Protein AF-A0A6G1HU28-F1 (afdb_monomer_lite)

InterPro domains:
  IPR014816 tRNA (1-methyladenosine) methyltransferase catalytic subunit Gcd14 [PS51620] (1-324)
  IPR014816 tRNA (1-methyladenosine) methyltransferase catalytic subunit Gcd14 [PTHR12133] (4-321)
  IPR029063 S-adenosyl-L-methionine-dependent methyltransferase superfamily [G3DSA:3.40.50.150] (18-324)
  IPR029063 S-adenosyl-L-methionine-dependent methyltransferase superfamily [SSF53335] (4-319)

Organism: NCBI:txid703511

Foldseek 3Di:
DDFAAAQAWKWWAFPPDLDLQNIAIDGGQDCQDWDQDPQAIFHSVQRGRDDAQDWGAHPNRGITGIHRDDLQSLLVNPDFPFDDPHLLNLLVVLVVQVDDADAPPDPDAAAEEEEECCFQLSNVLNNLVSQLRNADDAQQDQDDDDDDDPVNPPDPDDPDDDPVSVVSVVSLVVRLLSGRYAYEYEDCDPVRLVNSLCSCCSRPNNSRNSRYDYHNHDLVCVQVPDGRDPDPDPDPDDRDPAQQARHQEYEADDPPVLVNQQVVLRRHDVVGYYHYDDPDPVVVVSNVCSCVVVVRPDDDPDDDDDDPDDPSDDRDRDDDDDDD

Radius of gyration: 22.53 Å; chains: 1; bounding box: 76×49×59 Å

Structure (mmCIF, N/CA/C/O backbone):
data_AF-A0A6G1HU28-F1
#
_entry.id   AF-A0A6G1HU28-F1
#
loop_
_atom_site.group_PDB
_atom_site.id
_atom_site.type_symbol
_atom_site.label_atom_id
_atom_site.label_alt_id
_atom_site.label_comp_id
_atom_site.label_asym_id
_atom_site.label_entity_id
_atom_site.label_seq_id
_atom_site.pdbx_PDB_ins_code
_atom_site.Cartn_x
_atom_site.Cartn_y
_atom_site.Cartn_z
_atom_site.occupancy
_atom_site.B_iso_or_equiv
_atom_site.auth_seq_id
_atom_site.auth_comp_id
_atom_site.auth_asym_id
_atom_site.auth_atom_id
_atom_site.pdbx_PDB_model_num
ATOM 1 N N . TYR A 1 1 ? 4.132 -17.316 -17.233 1.00 62.12 1 TYR A N 1
ATOM 2 C CA . TYR A 1 1 ? 4.441 -15.885 -17.414 1.00 62.12 1 TYR A CA 1
ATOM 3 C C . TYR A 1 1 ? 4.230 -15.515 -18.867 1.00 62.12 1 TYR A C 1
ATOM 5 O O . TYR A 1 1 ? 4.635 -16.284 -19.731 1.00 62.12 1 TYR A O 1
ATOM 13 N N . GLY A 1 2 ? 3.544 -14.402 -19.126 1.00 87.75 2 GLY A N 1
ATOM 14 C CA . GLY A 1 2 ? 3.356 -13.889 -20.484 1.00 87.75 2 GLY A CA 1
ATOM 15 C C . GLY A 1 2 ? 4.590 -13.141 -20.991 1.00 87.75 2 GLY A C 1
ATOM 16 O O . GLY A 1 2 ? 5.510 -12.857 -20.225 1.00 87.75 2 GLY A O 1
ATOM 17 N N . ARG A 1 3 ? 4.594 -12.813 -22.286 1.00 95.19 3 ARG A N 1
ATOM 18 C CA . ARG A 1 3 ? 5.528 -11.825 -22.845 1.00 95.19 3 ARG A CA 1
ATOM 19 C C . ARG A 1 3 ? 5.222 -10.444 -22.274 1.00 95.19 3 ARG A C 1
ATOM 21 O O . ARG A 1 3 ? 4.051 -10.129 -22.067 1.00 95.19 3 ARG A O 1
ATOM 28 N N . ILE A 1 4 ? 6.266 -9.649 -22.079 1.00 96.75 4 ILE A N 1
ATOM 29 C CA . ILE A 1 4 ? 6.200 -8.245 -21.680 1.00 96.75 4 ILE A CA 1
ATOM 30 C C . ILE A 1 4 ? 5.546 -7.443 -22.802 1.00 96.75 4 ILE A C 1
ATOM 32 O O . ILE A 1 4 ? 5.858 -7.631 -23.980 1.00 96.75 4 ILE A O 1
ATOM 36 N N . ARG A 1 5 ? 4.626 -6.557 -22.436 1.00 96.06 5 ARG A N 1
ATOM 37 C CA . ARG A 1 5 ? 3.817 -5.761 -23.359 1.00 96.06 5 ARG A CA 1
ATOM 38 C C . ARG A 1 5 ? 4.017 -4.276 -23.105 1.00 96.06 5 ARG A C 1
ATOM 40 O O . ARG A 1 5 ? 4.468 -3.848 -22.044 1.00 96.06 5 ARG A O 1
ATOM 47 N N . GLU A 1 6 ? 3.614 -3.481 -24.083 1.00 96.06 6 GLU A N 1
ATOM 48 C CA . GLU A 1 6 ? 3.462 -2.042 -23.903 1.00 96.06 6 GLU A CA 1
ATOM 49 C C . GLU A 1 6 ? 2.521 -1.732 -22.726 1.00 96.06 6 GLU A C 1
ATOM 51 O O . GLU A 1 6 ? 1.512 -2.412 -22.520 1.00 96.06 6 GLU A O 1
ATOM 56 N N . GLY A 1 7 ? 2.885 -0.742 -21.914 1.00 93.88 7 GLY A N 1
ATOM 57 C CA . GLY A 1 7 ? 2.220 -0.381 -20.664 1.00 93.88 7 GLY A CA 1
ATOM 58 C C . GLY A 1 7 ? 2.669 -1.172 -19.430 1.00 93.88 7 GLY A C 1
ATOM 59 O O . GLY A 1 7 ? 2.345 -0.760 -18.317 1.00 93.88 7 GLY A O 1
ATOM 60 N N . ASP A 1 8 ? 3.426 -2.268 -19.579 1.00 95.75 8 ASP A N 1
ATOM 61 C CA . ASP A 1 8 ? 3.977 -2.980 -18.419 1.00 95.75 8 ASP A CA 1
ATOM 62 C C . ASP A 1 8 ? 5.086 -2.160 -17.745 1.00 95.75 8 ASP A C 1
ATOM 64 O O . ASP A 1 8 ? 5.786 -1.374 -18.383 1.00 95.75 8 ASP A O 1
ATOM 68 N N . ILE A 1 9 ? 5.263 -2.368 -16.442 1.00 97.12 9 ILE A N 1
ATOM 69 C CA . ILE A 1 9 ? 6.406 -1.872 -15.674 1.00 97.12 9 ILE A CA 1
ATOM 70 C C . ILE A 1 9 ? 7.284 -3.074 -15.347 1.00 97.12 9 ILE A C 1
ATOM 72 O O . ILE A 1 9 ? 6.782 -4.087 -14.860 1.00 97.12 9 ILE A O 1
ATOM 76 N N . VAL A 1 10 ? 8.588 -2.962 -15.594 1.00 97.19 10 VAL A N 1
ATOM 77 C CA . VAL A 1 10 ? 9.564 -4.022 -15.317 1.00 97.19 10 VAL A CA 1
ATOM 78 C C . VAL A 1 10 ? 10.669 -3.520 -14.393 1.00 97.19 10 VAL A C 1
ATOM 80 O O . VAL A 1 10 ? 10.860 -2.317 -14.218 1.00 97.19 10 VAL A O 1
ATOM 83 N N . VAL A 1 11 ? 11.414 -4.452 -13.805 1.00 97.38 11 VAL A N 1
ATOM 84 C CA . VAL A 1 11 ? 12.658 -4.160 -13.087 1.00 97.38 11 VAL A CA 1
ATOM 85 C C . VAL A 1 11 ? 13.820 -4.709 -13.893 1.00 97.38 11 VAL A C 1
ATOM 87 O O . VAL A 1 11 ? 13.848 -5.889 -14.238 1.00 97.38 11 VAL A O 1
ATOM 90 N N . LEU A 1 12 ? 14.795 -3.857 -14.179 1.00 96.75 12 LEU A N 1
ATOM 91 C CA . LEU A 1 12 ? 16.046 -4.240 -14.817 1.00 96.75 12 LEU A CA 1
ATOM 92 C C . LEU A 1 12 ? 17.111 -4.385 -13.736 1.00 96.75 12 LEU A C 1
ATOM 94 O O . LEU A 1 12 ? 17.445 -3.403 -13.077 1.00 96.75 12 LEU A O 1
ATOM 98 N N . ARG A 1 13 ? 17.655 -5.589 -13.545 1.00 94.94 13 ARG A N 1
ATOM 99 C CA . ARG A 1 13 ? 18.762 -5.806 -12.600 1.00 94.94 13 ARG A CA 1
ATOM 100 C C . ARG A 1 13 ? 20.051 -6.124 -13.347 1.00 94.94 13 ARG A C 1
ATOM 102 O O . ARG A 1 13 ? 20.030 -7.022 -14.196 1.00 94.94 13 ARG A O 1
ATOM 109 N N . PRO A 1 14 ? 21.166 -5.437 -13.057 1.00 91.75 14 PRO A N 1
ATOM 110 C CA . PRO A 1 14 ? 22.456 -5.839 -13.594 1.00 91.75 14 PRO A CA 1
ATOM 111 C C . PRO A 1 14 ? 22.863 -7.204 -13.016 1.00 91.75 14 PRO A C 1
ATOM 113 O O . PRO A 1 14 ? 22.394 -7.615 -11.955 1.00 91.75 14 PRO A O 1
ATOM 116 N N . TYR A 1 15 ? 23.730 -7.936 -13.716 1.00 83.00 15 TYR A N 1
ATOM 117 C CA . TYR A 1 15 ? 24.117 -9.294 -13.302 1.00 83.00 15 TYR A CA 1
ATOM 118 C C . TYR A 1 15 ? 24.833 -9.336 -11.942 1.00 83.00 15 TYR A C 1
ATOM 120 O O . TYR A 1 15 ? 24.745 -10.324 -11.222 1.00 83.00 15 TYR A O 1
ATOM 128 N N . ASN A 1 16 ? 25.530 -8.258 -11.594 1.00 81.50 16 ASN A N 1
ATOM 129 C CA . ASN A 1 16 ? 26.242 -8.078 -10.333 1.00 81.50 16 ASN A CA 1
ATOM 130 C C . ASN A 1 16 ? 25.397 -7.378 -9.254 1.00 81.50 16 ASN A C 1
ATOM 132 O O . ASN A 1 16 ? 25.971 -6.884 -8.288 1.00 81.50 16 ASN A O 1
ATOM 136 N N . ALA A 1 17 ? 24.073 -7.289 -9.425 1.00 81.69 17 ALA A N 1
ATOM 137 C CA . ALA A 1 17 ? 23.191 -6.744 -8.400 1.00 81.69 17 ALA A CA 1
ATOM 138 C C . ALA A 1 17 ? 23.287 -7.583 -7.119 1.00 81.69 17 ALA A C 1
ATOM 140 O O . ALA A 1 17 ? 23.093 -8.799 -7.149 1.00 81.69 17 ALA A O 1
ATOM 141 N N . THR A 1 18 ? 23.562 -6.913 -6.006 1.00 78.50 18 THR A N 1
ATOM 142 C CA . THR A 1 18 ? 23.660 -7.516 -4.665 1.00 78.50 18 THR A CA 1
ATOM 143 C C . THR A 1 18 ? 22.512 -7.084 -3.760 1.00 78.50 18 THR A C 1
ATOM 145 O O . THR A 1 18 ? 22.233 -7.744 -2.765 1.00 78.50 18 THR A O 1
ATOM 148 N N . SER A 1 19 ? 21.806 -6.011 -4.126 1.00 80.56 19 SER A N 1
ATOM 149 C CA . SER A 1 19 ? 20.647 -5.486 -3.409 1.00 80.56 19 SER A CA 1
ATOM 150 C C . SER A 1 19 ? 19.481 -5.215 -4.359 1.00 80.56 19 SER A C 1
ATOM 152 O O . SER A 1 19 ? 19.667 -4.959 -5.551 1.00 80.56 19 SER A O 1
ATOM 154 N N . ILE A 1 20 ? 18.258 -5.196 -3.817 1.00 78.75 20 ILE A N 1
ATOM 155 C CA . ILE A 1 20 ? 17.072 -4.691 -4.524 1.00 78.75 20 ILE A CA 1
ATOM 156 C C . ILE A 1 20 ? 17.326 -3.279 -5.064 1.00 78.75 20 ILE A C 1
ATOM 158 O O . ILE A 1 20 ? 16.908 -2.991 -6.183 1.00 78.75 20 ILE A O 1
ATOM 162 N N . GLN A 1 21 ? 18.055 -2.437 -4.319 1.00 84.31 21 GLN A N 1
ATOM 163 C CA . GLN A 1 21 ? 18.336 -1.040 -4.678 1.00 84.31 21 GLN A CA 1
ATOM 164 C C . GLN A 1 21 ? 19.182 -0.878 -5.950 1.00 84.31 21 GLN A C 1
ATOM 166 O O . GLN A 1 21 ? 19.160 0.188 -6.559 1.00 84.31 21 GLN A O 1
ATOM 171 N N . ASP A 1 22 ? 19.875 -1.933 -6.387 1.00 87.06 22 ASP A N 1
ATOM 172 C CA . ASP A 1 22 ? 20.648 -1.932 -7.635 1.00 87.06 22 ASP A CA 1
ATOM 173 C C . ASP A 1 22 ? 19.746 -2.060 -8.881 1.00 87.06 22 ASP A C 1
ATOM 175 O O . ASP A 1 22 ? 20.208 -1.942 -10.020 1.00 87.06 22 ASP A O 1
ATOM 179 N N . GLY A 1 23 ? 18.457 -2.357 -8.684 1.00 92.56 23 GLY A N 1
ATOM 180 C CA . GLY A 1 23 ? 17.470 -2.494 -9.746 1.00 92.56 23 GLY A CA 1
ATOM 181 C C . GLY A 1 23 ? 16.972 -1.152 -10.283 1.00 92.56 23 GLY A C 1
ATOM 182 O O . GLY A 1 23 ? 16.804 -0.180 -9.555 1.00 92.56 23 GLY A O 1
ATOM 183 N N . ILE A 1 24 ? 16.656 -1.118 -11.576 1.00 95.50 24 ILE A N 1
ATOM 184 C CA . ILE A 1 24 ? 16.018 0.026 -12.231 1.00 95.50 24 ILE A CA 1
ATOM 185 C C . ILE A 1 24 ? 14.556 -0.329 -12.477 1.00 95.50 24 ILE A C 1
ATOM 187 O O . ILE A 1 24 ? 14.258 -1.185 -13.312 1.00 95.50 24 ILE A O 1
ATOM 191 N N . LEU A 1 25 ? 13.645 0.335 -11.768 1.00 96.75 25 LEU A N 1
ATOM 192 C CA . LEU A 1 25 ? 12.217 0.258 -12.059 1.00 96.75 25 LEU A CA 1
ATOM 193 C C . LEU A 1 25 ? 11.895 1.154 -13.257 1.00 96.75 25 LEU A C 1
ATOM 195 O O . LEU A 1 25 ? 12.214 2.345 -13.261 1.00 96.75 25 LEU A O 1
ATOM 199 N N . THR A 1 26 ? 11.275 0.591 -14.288 1.00 96.88 26 THR A N 1
ATOM 200 C CA . THR A 1 26 ? 10.924 1.362 -15.482 1.00 96.88 26 THR A CA 1
ATOM 201 C C . THR A 1 26 ? 9.682 2.218 -15.243 1.00 96.88 26 THR A C 1
ATOM 203 O O . THR A 1 26 ? 8.862 1.963 -14.362 1.00 96.88 26 THR A O 1
ATOM 206 N N . LYS A 1 27 ? 9.492 3.234 -16.086 1.00 95.12 27 LYS A N 1
ATOM 207 C CA . LYS A 1 27 ? 8.144 3.767 -16.335 1.00 95.12 27 LYS A CA 1
ATOM 208 C C . LYS A 1 27 ? 7.336 2.730 -17.142 1.00 95.12 27 LYS A C 1
ATOM 210 O O . LYS A 1 27 ? 7.942 1.768 -17.627 1.00 95.12 27 LYS A O 1
ATOM 215 N N . PRO A 1 28 ? 6.009 2.902 -17.309 1.00 95.81 28 PRO A N 1
ATOM 216 C CA . PRO A 1 28 ? 5.255 2.089 -18.257 1.00 95.81 28 PRO A CA 1
ATOM 217 C C . PRO A 1 28 ? 5.961 2.060 -19.615 1.00 95.81 28 PRO A C 1
ATOM 219 O O . PRO A 1 28 ? 6.364 3.108 -20.132 1.00 95.81 28 PRO A O 1
ATOM 222 N N . LEU A 1 29 ? 6.177 0.858 -20.143 1.00 97.12 29 LEU A N 1
ATOM 223 C CA . LEU A 1 29 ? 6.842 0.674 -21.426 1.00 97.12 29 LEU A CA 1
ATOM 224 C C . LEU A 1 29 ? 5.987 1.288 -22.543 1.00 97.12 29 LEU A C 1
ATOM 226 O O . LEU A 1 29 ? 4.764 1.245 -22.484 1.00 97.12 29 LEU A O 1
ATOM 230 N N . ALA A 1 30 ? 6.644 1.849 -23.549 1.00 97.00 30 ALA A N 1
ATOM 231 C CA . ALA A 1 30 ? 6.046 2.562 -24.678 1.00 97.00 30 ALA A CA 1
ATOM 232 C C . ALA A 1 30 ? 6.926 2.293 -25.897 1.00 97.00 30 ALA A C 1
ATOM 234 O O . ALA A 1 30 ? 8.143 2.216 -25.717 1.00 97.00 30 ALA A O 1
ATOM 235 N N . ALA A 1 31 ? 6.362 2.122 -27.091 1.00 94.06 31 ALA A N 1
ATOM 236 C CA . ALA A 1 31 ? 7.125 1.686 -28.268 1.00 94.06 31 ALA A CA 1
ATOM 237 C C . ALA A 1 31 ? 8.374 2.549 -28.566 1.00 94.06 31 ALA A C 1
ATOM 239 O O . ALA A 1 31 ? 9.439 2.019 -28.889 1.00 94.06 31 ALA A O 1
ATOM 240 N N . ASP A 1 32 ? 8.267 3.865 -28.390 1.00 94.12 32 ASP A N 1
ATOM 241 C CA . ASP A 1 32 ? 9.314 4.872 -28.605 1.00 94.12 32 ASP A CA 1
ATOM 242 C C . ASP A 1 32 ? 10.069 5.270 -27.321 1.00 94.12 32 ASP A C 1
ATOM 244 O O . ASP A 1 32 ? 10.989 6.093 -27.343 1.00 94.12 32 ASP A O 1
ATOM 248 N N . GLY A 1 33 ? 9.704 4.678 -26.184 1.00 96.31 33 GLY A N 1
ATOM 249 C CA . GLY A 1 33 ? 10.264 5.032 -24.891 1.00 96.31 33 GLY A CA 1
ATOM 250 C C . GLY A 1 33 ? 11.704 4.553 -24.690 1.00 96.31 33 GLY A C 1
ATOM 251 O O . GLY A 1 33 ? 12.210 3.628 -25.338 1.00 96.31 33 GLY A O 1
ATOM 252 N N . LYS A 1 34 ? 12.383 5.185 -23.731 1.00 96.75 34 LYS A N 1
ATOM 253 C CA . LYS A 1 34 ? 13.762 4.867 -23.357 1.00 96.75 34 LYS A CA 1
ATOM 254 C C . LYS A 1 34 ? 14.015 5.067 -21.868 1.00 96.75 34 LYS A C 1
ATOM 256 O O . LYS A 1 34 ? 13.370 5.885 -21.211 1.00 96.75 34 LYS A O 1
ATOM 261 N N . ILE A 1 35 ? 15.013 4.349 -21.372 1.00 96.38 35 ILE A N 1
ATOM 262 C CA . ILE A 1 35 ? 15.510 4.426 -20.000 1.00 96.38 35 ILE A CA 1
ATOM 263 C C . ILE A 1 35 ? 16.942 4.941 -20.065 1.00 96.38 35 ILE A C 1
ATOM 265 O O . ILE A 1 35 ? 17.834 4.240 -20.545 1.00 96.38 35 ILE A O 1
ATOM 269 N N . ASP A 1 36 ? 17.153 6.160 -19.580 1.00 94.19 36 ASP A N 1
ATOM 270 C CA . ASP A 1 36 ? 18.473 6.775 -19.473 1.00 94.19 36 ASP A CA 1
ATOM 271 C C . ASP A 1 36 ? 19.004 6.589 -18.044 1.00 94.19 36 ASP A C 1
ATOM 273 O O . ASP A 1 36 ? 18.344 6.955 -17.071 1.00 94.19 36 ASP A O 1
ATOM 277 N N . HIS A 1 37 ? 20.192 5.997 -17.909 1.00 89.75 37 HIS A N 1
ATOM 278 C CA . HIS A 1 37 ? 20.863 5.817 -16.621 1.00 89.75 37 HIS A CA 1
ATOM 279 C C . HIS A 1 37 ? 22.394 5.832 -16.789 1.00 89.75 37 HIS A C 1
ATOM 281 O O . HIS A 1 37 ? 22.923 5.923 -17.899 1.00 89.75 37 HIS A O 1
ATOM 287 N N . HIS A 1 38 ? 23.143 5.738 -15.686 1.00 86.88 38 HIS A N 1
ATOM 288 C CA . HIS A 1 38 ? 24.609 5.854 -15.709 1.00 86.88 38 HIS A CA 1
ATOM 289 C C . HIS A 1 38 ? 25.299 4.827 -16.638 1.00 86.88 38 HIS A C 1
ATOM 291 O O . HIS A 1 38 ? 26.243 5.162 -17.367 1.00 86.88 38 HIS A O 1
ATOM 297 N N . GLY A 1 39 ? 24.778 3.598 -16.675 1.00 84.31 39 GLY A N 1
ATOM 298 C CA . GLY A 1 39 ? 25.234 2.493 -17.522 1.00 84.31 39 GLY A CA 1
ATOM 299 C C . GLY A 1 39 ? 24.766 2.560 -18.981 1.00 84.31 39 GLY A C 1
ATOM 300 O O . GLY A 1 39 ? 24.947 1.591 -19.713 1.00 84.31 39 GLY A O 1
ATOM 301 N N . GLY A 1 40 ? 24.202 3.683 -19.437 1.00 93.31 40 GLY A N 1
ATOM 302 C CA . GLY A 1 40 ? 23.799 3.920 -20.826 1.00 93.31 40 GLY A CA 1
ATOM 303 C C . GLY A 1 40 ? 22.286 4.018 -21.012 1.00 93.31 40 GLY A C 1
ATOM 304 O O . GLY A 1 40 ? 21.528 4.157 -20.056 1.00 93.31 40 GLY A O 1
ATOM 305 N N . THR A 1 41 ? 21.844 3.938 -22.261 1.00 97.12 41 THR A N 1
ATOM 306 C CA . THR A 1 41 ? 20.422 4.005 -22.623 1.00 97.12 41 THR A CA 1
ATOM 307 C C . THR A 1 41 ? 19.917 2.613 -22.988 1.00 97.12 41 THR A C 1
ATOM 309 O O . THR A 1 41 ? 20.641 1.843 -23.622 1.00 97.12 41 THR A O 1
ATOM 312 N N . ILE A 1 42 ? 18.686 2.287 -22.595 1.00 97.44 42 ILE A N 1
ATOM 313 C CA . ILE A 1 42 ? 17.980 1.056 -22.980 1.00 97.44 42 ILE A CA 1
ATOM 314 C C . ILE A 1 42 ? 16.658 1.457 -23.641 1.00 97.44 42 ILE A C 1
ATOM 316 O O . ILE A 1 42 ? 15.896 2.234 -23.065 1.00 97.44 42 ILE A O 1
ATOM 320 N N . SER A 1 43 ? 16.380 0.956 -24.848 1.00 97.56 43 SER A N 1
ATOM 321 C CA . SER A 1 43 ? 15.106 1.224 -25.531 1.00 97.56 43 SER A CA 1
ATOM 322 C C . SER A 1 43 ? 13.998 0.331 -24.980 1.00 97.56 43 SER A C 1
ATOM 324 O O . SER A 1 43 ? 14.199 -0.867 -24.791 1.00 97.56 43 SER A O 1
ATOM 326 N N . HIS A 1 44 ? 12.800 0.876 -24.788 1.00 98.00 44 HIS A N 1
ATOM 327 C CA . HIS A 1 44 ? 11.627 0.087 -24.411 1.00 98.00 44 HIS A CA 1
ATOM 328 C C . HIS A 1 44 ? 11.284 -0.969 -25.472 1.00 98.00 44 HIS A C 1
ATOM 330 O O . HIS A 1 44 ? 10.921 -2.087 -25.116 1.00 98.00 44 HIS A O 1
ATOM 336 N N . SER A 1 45 ? 11.481 -0.662 -26.759 1.00 97.50 45 SER A N 1
ATOM 337 C CA . SER A 1 45 ? 11.263 -1.611 -27.862 1.00 97.50 45 SER A CA 1
ATOM 338 C C . SER A 1 45 ? 12.110 -2.886 -27.741 1.00 97.50 45 SER A C 1
ATOM 340 O O . SER A 1 45 ? 11.646 -3.960 -28.101 1.00 97.50 45 SER A O 1
ATOM 342 N N . SER A 1 46 ? 13.315 -2.795 -27.161 1.00 96.94 46 SER A N 1
ATOM 343 C CA . SER A 1 46 ? 14.167 -3.966 -26.891 1.00 96.94 46 SER A CA 1
ATOM 344 C C . SER A 1 46 ? 13.732 -4.803 -25.682 1.00 96.94 46 SER A C 1
ATOM 346 O O . SER A 1 46 ? 14.298 -5.865 -25.445 1.00 96.94 46 SER A O 1
ATOM 348 N N . ILE A 1 47 ? 12.758 -4.323 -24.906 1.00 97.88 47 ILE A N 1
ATOM 349 C CA . ILE A 1 47 ? 12.202 -5.003 -23.729 1.00 97.88 47 ILE A CA 1
ATOM 350 C C . ILE A 1 47 ? 10.836 -5.614 -24.068 1.00 97.88 47 ILE A C 1
ATOM 352 O O . ILE A 1 47 ? 10.518 -6.722 -23.635 1.00 97.88 47 ILE A O 1
ATOM 356 N N . ILE A 1 48 ? 10.014 -4.893 -24.832 1.00 98.00 48 ILE A N 1
ATOM 357 C CA . ILE A 1 48 ? 8.694 -5.358 -25.262 1.00 98.00 48 ILE A CA 1
ATOM 358 C C . ILE A 1 48 ? 8.850 -6.638 -26.097 1.00 98.00 48 ILE A C 1
ATOM 360 O O . ILE A 1 48 ? 9.695 -6.735 -26.980 1.00 98.00 48 ILE A O 1
ATOM 364 N N . GLY A 1 49 ? 8.027 -7.643 -25.803 1.00 97.00 49 GLY A N 1
ATOM 365 C CA . GLY A 1 49 ? 8.069 -8.956 -26.445 1.00 97.00 49 GLY A CA 1
ATOM 366 C C . GLY A 1 49 ? 8.989 -9.968 -25.758 1.00 97.00 49 GLY A C 1
ATOM 367 O O . GLY A 1 49 ? 8.791 -11.171 -25.967 1.00 97.00 49 GLY A O 1
ATOM 368 N N . LEU A 1 50 ? 9.916 -9.525 -24.900 1.00 97.38 50 LEU A N 1
ATOM 369 C CA . LEU A 1 50 ? 10.724 -10.424 -24.077 1.00 97.38 50 LEU A CA 1
ATOM 370 C C . LEU A 1 50 ? 9.860 -11.168 -23.052 1.00 97.38 50 LEU A C 1
ATOM 372 O O . LEU A 1 50 ? 8.773 -10.740 -22.661 1.00 97.38 50 LEU A O 1
ATOM 376 N N . THR A 1 51 ? 10.362 -12.300 -22.590 1.00 96.69 51 THR A N 1
ATOM 377 C CA . THR A 1 51 ? 9.852 -13.038 -21.439 1.00 96.69 51 THR A CA 1
ATOM 378 C C . THR A 1 51 ? 10.635 -12.656 -20.179 1.00 96.69 51 THR A C 1
ATOM 380 O O . THR A 1 51 ? 11.823 -12.325 -20.256 1.00 96.69 51 THR A O 1
ATOM 383 N N . PRO A 1 52 ? 10.009 -12.680 -18.986 1.00 94.38 52 PRO A N 1
ATOM 384 C CA . PRO A 1 52 ? 10.730 -12.415 -17.749 1.00 94.38 52 PRO A CA 1
ATOM 385 C C . PRO A 1 52 ? 11.963 -13.316 -17.603 1.00 94.38 52 PRO A C 1
ATOM 387 O O . PRO A 1 52 ? 11.895 -14.520 -17.843 1.00 94.38 52 PRO A O 1
ATOM 390 N N . ARG A 1 53 ? 13.057 -12.726 -17.119 1.00 94.38 53 ARG A N 1
ATOM 391 C CA . ARG A 1 53 ? 14.419 -13.268 -16.945 1.00 94.38 53 ARG A CA 1
ATOM 392 C C . ARG A 1 53 ? 15.298 -13.294 -18.194 1.00 94.38 53 ARG A C 1
ATOM 394 O O . ARG A 1 53 ? 16.488 -13.597 -18.056 1.00 94.38 53 ARG A O 1
ATOM 401 N N . GLU A 1 54 ? 14.776 -12.925 -19.360 1.00 96.62 54 GLU A N 1
ATOM 402 C CA . GLU A 1 54 ? 15.626 -12.602 -20.506 1.00 96.62 54 GLU A CA 1
ATOM 403 C C . GLU A 1 54 ? 16.447 -11.337 -20.242 1.00 96.62 54 GLU A C 1
ATOM 405 O O . GLU A 1 54 ? 16.218 -10.590 -19.281 1.00 96.62 54 GLU A O 1
ATOM 410 N N . THR A 1 55 ? 17.466 -11.135 -21.071 1.00 96.75 55 THR A N 1
ATOM 411 C CA . THR A 1 55 ? 18.418 -10.043 -20.912 1.00 96.75 55 THR A CA 1
ATOM 412 C C . THR A 1 55 ? 18.244 -8.979 -21.977 1.00 96.75 55 THR A C 1
ATOM 414 O O . THR A 1 55 ? 18.005 -9.293 -23.138 1.00 96.75 55 THR A O 1
ATOM 417 N N . VAL A 1 56 ? 18.471 -7.732 -21.587 1.00 96.44 56 VAL A N 1
A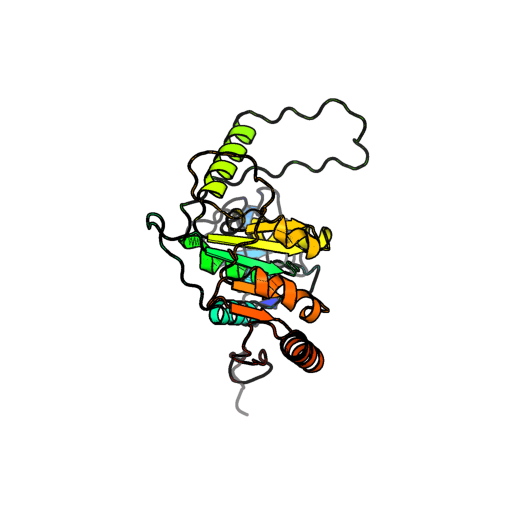TOM 418 C CA . VAL A 1 56 ? 18.560 -6.576 -22.476 1.00 96.44 56 VAL A CA 1
ATOM 419 C C . VAL A 1 56 ? 19.916 -5.900 -22.281 1.00 96.44 56 VAL A C 1
ATOM 421 O O . VAL A 1 56 ? 20.473 -5.905 -21.180 1.00 96.44 56 VAL A O 1
ATOM 424 N N . GLN A 1 57 ? 20.472 -5.340 -23.351 1.00 96.12 57 GLN A N 1
ATOM 425 C CA . GLN A 1 57 ? 21.775 -4.683 -23.330 1.00 96.12 57 GLN A CA 1
ATOM 426 C C . GLN A 1 57 ? 21.621 -3.171 -23.517 1.00 96.12 57 GLN A C 1
ATOM 428 O O . GLN A 1 57 ? 20.838 -2.717 -24.349 1.00 96.12 57 GLN A O 1
ATOM 433 N N . SER A 1 58 ? 22.374 -2.384 -22.747 1.00 96.12 58 SER A N 1
ATOM 434 C CA . SER A 1 58 ? 22.426 -0.928 -22.900 1.00 96.12 58 SER A CA 1
ATOM 435 C C . SER A 1 58 ? 23.378 -0.494 -24.019 1.00 96.12 58 SER A C 1
ATOM 437 O O . SER A 1 58 ? 24.245 -1.251 -24.462 1.00 96.12 58 SER A O 1
ATOM 439 N N . THR A 1 59 ? 23.304 0.779 -24.417 1.00 96.25 59 THR A N 1
ATOM 440 C CA . THR A 1 59 ? 24.244 1.383 -25.383 1.00 96.25 59 THR A CA 1
ATOM 441 C C . THR A 1 59 ? 25.714 1.329 -24.946 1.00 96.25 59 THR A C 1
ATOM 443 O O . THR A 1 59 ? 26.598 1.310 -25.799 1.00 96.25 59 THR A O 1
ATOM 446 N N . LYS A 1 60 ? 26.005 1.245 -23.637 1.00 94.19 60 LYS A N 1
ATOM 447 C CA . LYS A 1 60 ? 27.371 1.046 -23.105 1.00 94.19 60 LYS A CA 1
ATOM 448 C C . LYS A 1 60 ? 27.715 -0.429 -22.867 1.00 94.19 60 LYS A C 1
ATOM 450 O O . LYS A 1 60 ? 28.639 -0.734 -22.120 1.00 94.19 60 LYS A O 1
ATOM 455 N N . ARG A 1 61 ? 26.979 -1.348 -23.498 1.00 92.75 61 ARG A N 1
ATOM 456 C CA . ARG A 1 61 ? 27.160 -2.805 -23.434 1.00 92.75 61 ARG A CA 1
ATOM 457 C C . ARG A 1 61 ? 26.906 -3.453 -22.068 1.00 92.75 61 ARG A C 1
ATOM 459 O O . ARG A 1 61 ? 27.147 -4.653 -21.946 1.00 92.75 61 ARG A O 1
ATOM 466 N N . ALA A 1 62 ? 26.382 -2.724 -21.080 1.00 91.94 62 ALA A N 1
ATOM 467 C CA . ALA A 1 62 ? 25.978 -3.308 -19.803 1.00 91.94 62 ALA A CA 1
ATOM 468 C C . ALA A 1 62 ? 24.735 -4.194 -19.994 1.00 91.94 62 ALA A C 1
ATOM 470 O O . ALA A 1 62 ? 23.813 -3.826 -20.724 1.00 91.94 62 ALA A O 1
ATOM 471 N N . VAL A 1 63 ? 24.728 -5.370 -19.364 1.00 94.44 63 VAL A N 1
ATOM 472 C CA . VAL A 1 63 ? 23.672 -6.380 -19.523 1.00 94.44 63 VAL A CA 1
ATOM 473 C C . VAL A 1 63 ? 22.782 -6.397 -18.287 1.00 94.44 63 VAL A C 1
ATOM 475 O O . VAL A 1 63 ? 23.265 -6.527 -17.161 1.00 94.44 63 VAL A O 1
ATOM 478 N N . TYR A 1 64 ? 21.477 -6.315 -18.519 1.00 96.19 64 TYR A N 1
ATOM 479 C CA . TYR A 1 64 ? 20.448 -6.329 -17.489 1.00 96.19 64 TYR A CA 1
ATOM 480 C C . TYR A 1 64 ? 19.533 -7.517 -17.699 1.00 96.19 64 TYR A C 1
ATOM 482 O O . TYR A 1 64 ? 19.175 -7.835 -18.829 1.00 96.19 64 TYR A O 1
ATOM 490 N N . ARG A 1 65 ? 19.111 -8.146 -16.609 1.00 96.50 65 ARG A N 1
ATOM 491 C CA . ARG A 1 65 ? 18.040 -9.135 -16.618 1.00 96.50 65 ARG A CA 1
ATOM 492 C C . ARG A 1 65 ? 16.715 -8.453 -16.307 1.00 96.50 65 ARG A C 1
ATOM 494 O O . ARG A 1 65 ? 16.629 -7.676 -15.356 1.00 96.50 65 ARG A O 1
ATOM 501 N N . VAL A 1 66 ? 15.699 -8.757 -17.107 1.00 96.69 66 VAL A N 1
ATOM 502 C CA . VAL A 1 66 ? 14.362 -8.177 -16.982 1.00 96.69 66 VAL A CA 1
ATOM 503 C C . VAL A 1 66 ? 13.525 -9.010 -16.017 1.00 96.69 66 VAL A C 1
ATOM 505 O O . VAL A 1 66 ? 13.456 -10.228 -16.146 1.00 96.69 66 VAL A O 1
ATOM 508 N N . PHE A 1 67 ? 12.863 -8.378 -15.058 1.00 95.69 67 PHE A N 1
ATOM 509 C CA . PHE A 1 67 ? 11.961 -9.026 -14.110 1.00 95.69 67 PHE A CA 1
ATOM 510 C C . PHE A 1 67 ? 10.603 -8.338 -14.113 1.00 95.69 67 PHE A C 1
ATOM 512 O O . PHE A 1 67 ? 10.507 -7.122 -14.267 1.00 95.69 67 PHE A O 1
ATOM 519 N N . GLU A 1 68 ? 9.553 -9.115 -13.870 1.00 94.75 68 GLU A N 1
ATOM 520 C CA . GLU A 1 68 ? 8.305 -8.536 -13.387 1.00 94.75 68 GLU A CA 1
ATOM 521 C C . GLU A 1 68 ? 8.535 -8.045 -11.944 1.00 94.75 68 GLU A C 1
ATOM 523 O O . GLU A 1 68 ? 9.078 -8.812 -11.139 1.00 94.75 68 GLU A O 1
ATOM 528 N N . PRO A 1 69 ? 8.178 -6.795 -11.599 1.00 95.62 69 PRO A N 1
ATOM 529 C CA . PRO A 1 69 ? 8.366 -6.281 -10.252 1.00 95.62 69 PRO A CA 1
ATOM 530 C C . PRO A 1 69 ? 7.547 -7.102 -9.260 1.00 95.62 69 PRO A C 1
ATOM 532 O O . PRO A 1 69 ? 6.331 -7.258 -9.408 1.00 95.62 69 PRO A O 1
ATOM 535 N N . THR A 1 70 ? 8.195 -7.569 -8.195 1.00 95.06 70 THR A N 1
ATOM 536 C CA . THR A 1 70 ? 7.448 -7.935 -6.991 1.00 95.06 70 THR A CA 1
ATOM 537 C C . THR A 1 70 ? 6.839 -6.676 -6.365 1.00 95.06 70 THR A C 1
ATOM 539 O O . THR A 1 70 ? 7.254 -5.554 -6.666 1.00 95.06 70 THR A O 1
ATOM 542 N N . LEU A 1 71 ? 5.866 -6.836 -5.463 1.00 96.19 71 LEU A N 1
ATOM 543 C CA . LEU A 1 71 ? 5.307 -5.688 -4.743 1.00 96.19 71 LEU A CA 1
ATOM 544 C C . LEU A 1 71 ? 6.391 -4.944 -3.943 1.00 96.19 71 LEU A C 1
ATOM 546 O O . LEU A 1 71 ? 6.417 -3.716 -3.924 1.00 96.19 71 LEU A O 1
ATOM 550 N N . ALA A 1 72 ? 7.322 -5.696 -3.345 1.00 93.75 72 ALA A N 1
ATOM 551 C CA . ALA A 1 72 ? 8.439 -5.136 -2.599 1.00 93.75 72 ALA A CA 1
ATOM 552 C C . ALA A 1 72 ? 9.404 -4.351 -3.500 1.00 93.75 72 ALA A C 1
ATOM 554 O O . ALA A 1 72 ? 9.806 -3.249 -3.131 1.00 93.75 72 ALA A O 1
ATOM 555 N N . ASP A 1 73 ? 9.715 -4.872 -4.693 1.00 95.00 73 ASP A N 1
ATOM 556 C CA . ASP A 1 73 ? 10.527 -4.155 -5.683 1.00 95.00 73 ASP A CA 1
ATOM 557 C C . ASP A 1 73 ? 9.856 -2.855 -6.110 1.00 95.00 73 ASP A C 1
ATOM 559 O O . ASP A 1 73 ? 10.487 -1.801 -6.113 1.00 95.00 73 ASP A O 1
ATOM 563 N N . TYR A 1 74 ? 8.565 -2.930 -6.444 1.00 97.19 74 TYR A N 1
ATOM 564 C CA . TYR A 1 74 ? 7.800 -1.784 -6.909 1.00 97.19 74 TYR A CA 1
ATOM 565 C C . TYR A 1 74 ? 7.790 -0.659 -5.875 1.00 97.19 74 TYR A C 1
ATOM 567 O O . TYR A 1 74 ? 8.108 0.479 -6.205 1.00 97.19 74 TYR A O 1
ATOM 575 N N . ILE A 1 75 ? 7.490 -0.981 -4.616 1.00 95.56 75 ILE A N 1
ATOM 576 C CA . ILE A 1 75 ? 7.475 -0.007 -3.520 1.00 95.56 75 ILE A CA 1
ATOM 577 C C . ILE A 1 75 ? 8.878 0.559 -3.273 1.00 95.56 75 ILE A C 1
ATOM 579 O O . ILE A 1 75 ? 9.042 1.771 -3.188 1.00 95.56 75 ILE A O 1
ATOM 583 N N . THR A 1 76 ? 9.894 -0.302 -3.173 1.00 93.88 76 THR A N 1
ATOM 584 C CA . THR A 1 76 ? 11.249 0.104 -2.759 1.00 93.88 76 THR A CA 1
ATOM 585 C C . THR A 1 76 ? 11.949 0.967 -3.807 1.00 93.88 76 THR A C 1
ATOM 587 O O . THR A 1 76 ? 12.671 1.898 -3.443 1.00 93.88 76 THR A O 1
ATOM 590 N N . LEU A 1 77 ? 11.740 0.656 -5.092 1.00 94.75 77 LEU A N 1
ATOM 591 C CA . LEU A 1 77 ? 12.383 1.323 -6.227 1.00 94.75 77 LEU A CA 1
ATOM 592 C C . LEU A 1 77 ? 11.583 2.505 -6.783 1.00 94.75 77 LEU A C 1
ATOM 594 O O . LEU A 1 77 ? 12.106 3.266 -7.600 1.00 94.75 77 LEU A O 1
ATOM 598 N N . THR A 1 78 ? 10.326 2.676 -6.369 1.00 95.19 78 THR A N 1
ATOM 599 C CA . THR A 1 78 ? 9.548 3.861 -6.735 1.00 95.19 78 THR A CA 1
ATOM 600 C C . THR A 1 78 ? 10.191 5.115 -6.124 1.00 95.19 78 THR A C 1
ATOM 602 O O . THR A 1 78 ? 10.497 5.129 -4.929 1.00 95.19 78 THR A O 1
ATOM 605 N N . PRO A 1 79 ? 10.400 6.192 -6.909 1.00 91.44 79 PRO A N 1
ATOM 606 C CA . PRO A 1 79 ? 10.889 7.458 -6.376 1.00 91.44 79 PRO A CA 1
ATOM 607 C C . PRO A 1 79 ? 9.978 8.001 -5.272 1.00 91.44 79 PRO A C 1
ATOM 609 O O . PRO A 1 79 ? 8.769 8.137 -5.455 1.00 91.44 79 PRO A O 1
ATOM 612 N N . ARG A 1 80 ? 10.579 8.342 -4.134 1.00 91.00 80 ARG A N 1
ATOM 613 C CA . ARG A 1 80 ? 9.857 8.705 -2.913 1.00 91.00 80 ARG A CA 1
ATOM 614 C C . ARG A 1 80 ? 9.523 10.193 -2.907 1.00 91.00 80 ARG A C 1
ATOM 616 O O . ARG A 1 80 ? 10.418 11.024 -3.034 1.00 91.00 80 ARG A O 1
ATOM 623 N N . CYS A 1 81 ? 8.250 10.528 -2.713 1.00 88.19 81 CYS A N 1
ATOM 624 C CA . CYS A 1 81 ? 7.820 11.883 -2.344 1.00 88.19 81 CYS A CA 1
ATOM 625 C C . CYS A 1 81 ? 7.648 12.050 -0.827 1.00 88.19 81 CYS A C 1
ATOM 627 O O . CYS A 1 81 ? 7.747 13.161 -0.320 1.00 88.19 81 CYS A O 1
ATOM 629 N N . VAL A 1 82 ? 7.408 10.941 -0.123 1.00 93.00 82 VAL A N 1
ATOM 630 C CA . VAL A 1 82 ? 7.296 10.825 1.336 1.00 93.00 82 VAL A CA 1
ATOM 631 C C . VAL A 1 82 ? 7.911 9.498 1.780 1.00 93.00 82 VAL A C 1
ATOM 633 O O . VAL A 1 82 ? 8.135 8.610 0.951 1.00 93.00 82 VAL A O 1
ATOM 636 N N . THR A 1 83 ? 8.192 9.353 3.074 1.00 92.31 83 THR A N 1
ATOM 637 C CA . THR A 1 83 ? 8.717 8.104 3.641 1.00 92.31 83 THR A CA 1
ATOM 638 C C . THR A 1 83 ? 7.650 7.004 3.575 1.00 92.31 83 THR A C 1
ATOM 640 O O . THR A 1 83 ? 6.565 7.203 4.113 1.00 92.31 83 THR A O 1
ATOM 643 N N . PRO A 1 84 ? 7.908 5.857 2.921 1.00 93.56 84 PRO A N 1
ATOM 644 C CA . PRO A 1 84 ? 6.990 4.725 2.957 1.00 93.56 84 PRO A CA 1
ATOM 645 C C . PRO A 1 84 ? 7.142 3.929 4.258 1.00 93.56 84 PRO A C 1
ATOM 647 O O . PRO A 1 84 ? 8.259 3.745 4.741 1.00 93.56 84 PRO A O 1
ATOM 650 N N . ILE A 1 85 ? 6.052 3.320 4.728 1.00 94.00 85 ILE A N 1
ATOM 651 C CA . ILE A 1 85 ? 6.148 2.077 5.505 1.00 94.00 85 ILE A CA 1
ATOM 652 C C . ILE A 1 85 ? 6.716 1.015 4.561 1.00 94.00 85 ILE A C 1
ATOM 654 O O . ILE A 1 85 ? 6.111 0.721 3.528 1.00 94.00 85 ILE A O 1
ATOM 658 N N . TYR A 1 86 ? 7.894 0.469 4.852 1.00 92.25 86 TYR A N 1
ATOM 659 C CA . TYR A 1 86 ? 8.546 -0.474 3.942 1.00 92.25 86 TYR A CA 1
ATOM 660 C C . TYR A 1 86 ? 7.766 -1.795 3.827 1.00 92.25 86 TYR A C 1
ATOM 662 O O . TYR A 1 86 ? 7.011 -2.146 4.732 1.00 92.25 86 TYR A O 1
ATOM 670 N N . PRO A 1 87 ? 7.941 -2.564 2.733 1.00 91.75 87 PRO A N 1
ATOM 671 C CA . PRO A 1 87 ? 7.147 -3.768 2.478 1.00 91.75 87 PRO A CA 1
ATOM 672 C C . PRO A 1 87 ? 7.139 -4.795 3.619 1.00 91.75 87 PRO A C 1
ATOM 674 O O . PRO A 1 87 ? 6.113 -5.428 3.846 1.00 91.75 87 PRO A O 1
ATOM 677 N N . GLY A 1 88 ? 8.260 -4.968 4.330 1.00 90.50 88 GLY A N 1
ATOM 678 C CA . GLY A 1 88 ? 8.341 -5.871 5.483 1.00 90.50 88 GLY A CA 1
ATOM 679 C C . GLY A 1 88 ? 7.398 -5.449 6.611 1.00 90.50 88 GLY A C 1
ATOM 680 O O . GLY A 1 88 ? 6.564 -6.240 7.049 1.00 90.50 88 GLY A O 1
ATOM 681 N N . ASP A 1 89 ? 7.465 -4.178 6.998 1.00 92.44 89 ASP A N 1
ATOM 682 C CA . ASP A 1 89 ? 6.633 -3.604 8.055 1.00 92.44 89 ASP A CA 1
ATOM 683 C C . ASP A 1 89 ? 5.158 -3.532 7.644 1.00 92.44 89 ASP A C 1
ATOM 685 O O . ASP A 1 89 ? 4.276 -3.883 8.425 1.00 92.44 89 ASP A O 1
ATOM 689 N N . ALA A 1 90 ? 4.876 -3.165 6.390 1.00 95.25 90 ALA A N 1
ATOM 690 C CA . ALA A 1 90 ? 3.517 -3.139 5.857 1.00 95.25 90 ALA A CA 1
ATOM 691 C C . ALA A 1 90 ? 2.877 -4.539 5.874 1.00 95.25 90 ALA A C 1
ATOM 693 O O . ALA A 1 90 ? 1.717 -4.679 6.252 1.00 95.25 90 ALA A O 1
ATOM 694 N N . ASN A 1 91 ? 3.631 -5.593 5.533 1.00 93.00 91 ASN A N 1
ATOM 695 C CA . ASN A 1 91 ? 3.154 -6.977 5.652 1.00 93.00 91 ASN A CA 1
ATOM 696 C C . ASN A 1 91 ? 2.859 -7.371 7.100 1.00 93.00 91 ASN A C 1
ATOM 698 O O . ASN A 1 91 ? 1.876 -8.069 7.358 1.00 93.00 91 ASN A O 1
ATOM 702 N N . LEU A 1 92 ? 3.703 -6.942 8.040 1.00 93.56 92 LEU A N 1
ATOM 703 C CA . LEU A 1 92 ? 3.490 -7.207 9.457 1.00 93.56 92 LEU A CA 1
ATOM 704 C C . LEU A 1 92 ? 2.231 -6.500 9.966 1.00 93.56 92 LEU A C 1
ATOM 706 O O . LEU A 1 92 ? 1.453 -7.136 10.668 1.00 93.56 92 LEU A O 1
ATOM 710 N N . ILE A 1 93 ? 1.991 -5.246 9.568 1.00 95.88 93 ILE A N 1
ATOM 711 C CA . ILE A 1 93 ? 0.758 -4.503 9.881 1.00 95.88 93 ILE A CA 1
ATOM 712 C C . ILE A 1 93 ? -0.471 -5.228 9.325 1.00 95.88 93 ILE A C 1
ATOM 714 O O . ILE A 1 93 ? -1.420 -5.461 10.061 1.00 95.88 93 ILE A O 1
ATOM 718 N N . VAL A 1 94 ? -0.448 -5.659 8.061 1.00 97.19 94 VAL A N 1
ATOM 719 C CA . VAL A 1 94 ? -1.558 -6.432 7.471 1.00 97.19 94 VAL A CA 1
ATOM 720 C C . VAL A 1 94 ? -1.807 -7.731 8.245 1.00 97.19 94 VAL A C 1
ATOM 722 O O . VAL A 1 94 ? -2.951 -8.058 8.548 1.00 97.19 94 VAL A O 1
ATOM 725 N N . SER A 1 95 ? -0.743 -8.446 8.622 1.00 95.50 95 SER A N 1
ATOM 726 C CA . SER A 1 95 ? -0.850 -9.677 9.422 1.00 95.50 95 SER A CA 1
ATOM 727 C C . SER A 1 95 ? -1.408 -9.409 10.824 1.00 95.50 95 SER A C 1
ATOM 729 O O . SER A 1 95 ? -2.121 -10.233 11.379 1.00 95.50 95 SER A O 1
ATOM 731 N N . LEU A 1 96 ? -1.086 -8.247 11.391 1.00 95.81 96 LEU A N 1
ATOM 732 C CA . LEU A 1 96 ? -1.544 -7.757 12.689 1.00 95.81 96 LEU A CA 1
ATOM 733 C C . LEU A 1 96 ? -3.035 -7.426 12.731 1.00 95.81 96 LEU A C 1
ATOM 735 O O . LEU A 1 96 ? -3.668 -7.599 13.769 1.00 95.81 96 LEU A O 1
ATOM 739 N N . LEU A 1 97 ? -3.581 -6.942 11.616 1.00 96.94 97 LEU A N 1
ATOM 740 C CA . LEU A 1 97 ? -5.019 -6.722 11.470 1.00 96.94 97 LEU A CA 1
ATOM 741 C C . LEU A 1 97 ? -5.779 -8.053 11.385 1.00 96.94 97 LEU A C 1
ATOM 743 O O . LEU A 1 97 ? -6.962 -8.076 11.713 1.00 96.94 97 LEU A O 1
ATOM 747 N N . ASP A 1 98 ? -5.086 -9.142 11.014 1.00 95.81 98 ASP A N 1
ATOM 748 C CA . ASP A 1 98 ? -5.627 -10.502 10.902 1.00 95.81 98 ASP A CA 1
ATOM 749 C C . ASP A 1 98 ? -6.930 -10.492 10.086 1.00 95.81 98 ASP A C 1
ATOM 751 O O . ASP A 1 98 ? -8.018 -10.851 10.527 1.00 95.81 98 ASP A O 1
ATOM 755 N N . ILE A 1 99 ? -6.765 -9.960 8.871 1.00 95.38 99 ILE A N 1
ATOM 756 C CA . ILE A 1 99 ? -7.807 -9.755 7.871 1.00 95.38 99 ILE A CA 1
ATOM 757 C C . ILE A 1 99 ? -8.206 -11.100 7.265 1.00 95.38 99 ILE A C 1
ATOM 759 O O . ILE A 1 99 ? -7.382 -11.777 6.644 1.00 95.38 99 ILE A O 1
ATOM 763 N N . HIS A 1 100 ? -9.496 -11.416 7.356 1.00 92.50 100 HIS A N 1
ATOM 764 C CA . HIS A 1 100 ? -10.117 -12.558 6.690 1.00 92.50 100 HIS A CA 1
ATOM 765 C C . HIS A 1 100 ? -11.177 -12.055 5.726 1.00 92.50 100 HIS A C 1
ATOM 767 O O . HIS A 1 100 ? -12.102 -11.349 6.118 1.00 92.50 100 HIS A O 1
ATOM 773 N N . VAL A 1 101 ? -11.028 -12.402 4.453 1.00 92.75 101 VAL A N 1
ATOM 774 C CA . VAL A 1 101 ? -11.968 -11.992 3.411 1.00 92.75 101 VAL A CA 1
ATOM 775 C C . VAL A 1 101 ? -12.978 -13.086 3.136 1.00 92.75 101 VAL A C 1
ATOM 777 O O . VAL A 1 101 ? -12.632 -14.267 3.074 1.00 92.75 101 VAL A O 1
ATOM 780 N N . THR A 1 102 ? -14.221 -12.686 2.912 1.00 85.31 102 THR A N 1
ATOM 781 C CA . THR A 1 102 ? -15.271 -13.582 2.443 1.00 85.31 102 THR A CA 1
ATOM 782 C C . THR A 1 102 ? -15.241 -13.634 0.912 1.00 85.31 102 THR A C 1
ATOM 784 O O . THR A 1 102 ? -15.099 -12.592 0.262 1.00 85.31 102 THR A O 1
ATOM 787 N N . PRO A 1 103 ? -15.293 -14.831 0.296 1.00 80.00 103 PRO A N 1
ATOM 788 C CA . PRO A 1 103 ? -15.389 -14.940 -1.154 1.00 80.00 103 PRO A CA 1
ATOM 789 C C . PRO A 1 103 ? -16.663 -14.267 -1.690 1.00 80.00 103 PRO A C 1
ATOM 791 O O . PRO A 1 103 ? -17.672 -14.222 -0.983 1.00 80.00 103 PRO A O 1
ATOM 794 N N . PRO A 1 104 ? -16.666 -13.804 -2.954 1.00 80.88 104 PRO A N 1
ATOM 795 C CA . PRO A 1 104 ? -17.882 -13.314 -3.592 1.00 80.88 104 PRO A CA 1
ATOM 796 C C . PRO A 1 104 ? -19.027 -14.338 -3.516 1.00 80.88 104 PRO A C 1
ATOM 798 O O . PRO A 1 104 ? -18.818 -15.522 -3.785 1.00 80.88 104 PRO A O 1
ATOM 801 N N . GLY A 1 105 ? -20.239 -13.868 -3.202 1.00 73.62 105 GLY A N 1
ATOM 802 C CA . GLY A 1 105 ? -21.459 -14.685 -3.185 1.00 73.62 105 GLY A CA 1
ATOM 803 C C . GLY A 1 105 ? -21.899 -15.215 -1.815 1.00 73.62 105 GLY A C 1
ATOM 804 O O . GLY A 1 105 ? -22.834 -16.009 -1.775 1.00 73.62 105 GLY A O 1
ATOM 805 N N . THR A 1 106 ? -21.259 -14.807 -0.712 1.00 74.62 106 THR A N 1
ATOM 806 C CA . THR A 1 106 ? -21.787 -15.021 0.651 1.00 74.62 106 THR A CA 1
ATOM 807 C C . THR A 1 106 ? -22.674 -13.851 1.089 1.00 74.62 106 THR A C 1
ATOM 809 O O . THR A 1 106 ? -22.568 -12.762 0.535 1.00 74.62 106 THR A O 1
ATOM 812 N N . ASP A 1 107 ? -23.531 -14.035 2.094 1.00 77.44 107 ASP A N 1
ATOM 813 C CA . ASP A 1 107 ? -24.452 -12.986 2.577 1.00 77.44 107 ASP A CA 1
ATOM 814 C C . ASP A 1 107 ? -23.839 -12.080 3.667 1.00 77.44 107 ASP A C 1
ATOM 816 O O . ASP A 1 107 ? -24.548 -11.307 4.301 1.00 77.44 107 ASP A O 1
ATOM 820 N N . ASP A 1 108 ? -22.523 -12.160 3.899 1.00 82.44 108 ASP A N 1
ATOM 821 C CA . ASP A 1 108 ? -21.858 -11.338 4.922 1.00 82.44 108 ASP A CA 1
ATOM 822 C C . ASP A 1 108 ? -21.813 -9.845 4.544 1.00 82.44 108 ASP A C 1
ATOM 824 O O . ASP A 1 108 ? -21.824 -9.483 3.360 1.00 82.44 108 ASP A O 1
ATOM 828 N N . ASP A 1 109 ? -21.688 -8.976 5.545 1.00 85.00 109 ASP A N 1
ATOM 829 C CA . ASP A 1 109 ? -21.454 -7.549 5.321 1.00 85.00 109 ASP A CA 1
ATOM 830 C C . ASP A 1 109 ? -20.081 -7.302 4.663 1.00 85.00 109 ASP A C 1
ATOM 832 O O . ASP A 1 109 ? -19.144 -8.095 4.843 1.00 85.00 109 ASP A O 1
ATOM 836 N N . PRO A 1 110 ? -19.921 -6.223 3.871 1.00 89.88 110 PRO A N 1
ATOM 837 C CA . PRO A 1 110 ? -18.633 -5.889 3.280 1.00 89.88 110 PRO A CA 1
ATOM 838 C C . PRO A 1 110 ? -17.548 -5.621 4.330 1.00 89.88 110 PRO A C 1
ATOM 840 O O . PRO A 1 110 ? -17.765 -4.959 5.340 1.00 89.88 110 PRO A O 1
ATOM 843 N N . LEU A 1 111 ? -16.333 -6.095 4.054 1.00 94.62 111 LEU A N 1
ATOM 844 C CA . LEU A 1 111 ? -15.159 -5.804 4.866 1.00 94.62 111 LEU A CA 1
ATOM 845 C C . LEU A 1 111 ? -14.610 -4.413 4.524 1.00 94.62 111 LEU A C 1
ATOM 847 O O . LEU A 1 111 ? -13.940 -4.232 3.504 1.00 94.62 111 LEU A O 1
ATOM 851 N N . GLU A 1 112 ? -14.821 -3.442 5.403 1.00 95.75 112 GLU A N 1
ATOM 852 C CA . GLU A 1 112 ? -14.310 -2.081 5.218 1.00 95.75 112 GLU A CA 1
ATOM 853 C C . GLU A 1 112 ? -13.110 -1.803 6.129 1.00 95.75 112 GLU A C 1
ATOM 855 O O . GLU A 1 112 ? -13.170 -1.975 7.347 1.00 95.75 112 GLU A O 1
ATOM 860 N N . ILE A 1 113 ? -11.991 -1.379 5.539 1.00 97.88 113 ILE A N 1
ATOM 861 C CA . ILE A 1 113 ? -10.752 -1.062 6.257 1.00 97.88 113 ILE A CA 1
ATOM 862 C C . ILE A 1 113 ? -10.452 0.423 6.101 1.00 97.88 113 ILE A C 1
ATOM 864 O O . ILE A 1 113 ? -10.420 0.937 4.985 1.00 97.88 113 ILE A O 1
ATOM 868 N N . LEU A 1 114 ? -10.170 1.100 7.209 1.00 97.94 114 LEU A N 1
ATOM 869 C CA . LEU A 1 114 ? -9.763 2.499 7.215 1.00 97.94 114 LEU A CA 1
ATOM 870 C C . LEU A 1 114 ? -8.237 2.621 7.312 1.00 97.94 114 LEU A C 1
ATOM 872 O O . LEU A 1 114 ? -7.622 2.123 8.248 1.00 97.94 114 LEU A O 1
ATOM 876 N N . GLU A 1 115 ? -7.626 3.352 6.391 1.00 98.25 115 GLU A N 1
ATOM 877 C CA . GLU A 1 115 ? -6.233 3.788 6.459 1.00 98.25 115 GLU A CA 1
ATOM 878 C C . GLU A 1 115 ? -6.199 5.314 6.600 1.00 98.25 115 GLU A C 1
ATOM 880 O O . GLU A 1 115 ? -6.690 6.034 5.737 1.00 98.25 115 GLU A O 1
ATOM 885 N N . VAL A 1 116 ? -5.609 5.833 7.676 1.00 97.00 116 VAL A N 1
ATOM 886 C CA . VAL A 1 116 ? -5.413 7.277 7.865 1.00 97.00 116 VAL A CA 1
ATOM 887 C C . VAL A 1 116 ? -3.931 7.593 7.760 1.00 97.00 116 VAL A C 1
ATOM 889 O O . VAL A 1 116 ? -3.133 7.100 8.556 1.00 97.00 116 VAL A O 1
ATOM 892 N N . GLY A 1 117 ? -3.589 8.438 6.791 1.00 95.75 117 GLY A N 1
ATOM 893 C CA . GLY A 1 117 ? -2.223 8.658 6.331 1.00 95.75 117 GLY A CA 1
ATOM 894 C C . GLY A 1 117 ? -1.917 7.817 5.094 1.00 95.75 117 GLY A C 1
ATOM 895 O O . GLY A 1 117 ? -1.127 6.882 5.164 1.00 95.75 117 GLY A O 1
ATOM 896 N N . THR A 1 118 ? -2.523 8.143 3.943 1.00 97.00 118 THR A N 1
ATOM 897 C CA . THR A 1 118 ? -2.234 7.441 2.674 1.00 97.00 118 THR A CA 1
ATOM 898 C C . THR A 1 118 ? -0.735 7.467 2.341 1.00 97.00 118 THR A C 1
ATOM 900 O O . THR A 1 118 ? -0.160 6.472 1.885 1.00 97.00 118 THR A O 1
ATOM 903 N N . GLY A 1 119 ? -0.082 8.620 2.536 1.00 95.81 119 GLY A N 1
ATOM 904 C CA . GLY A 1 119 ? 1.363 8.765 2.409 1.00 95.81 119 GLY A CA 1
ATOM 905 C C . GLY A 1 119 ? 1.892 8.309 1.044 1.00 95.81 119 GLY A C 1
ATOM 906 O O . GLY A 1 119 ? 1.543 8.859 -0.000 1.00 95.81 119 GLY A O 1
ATOM 907 N N . HIS A 1 120 ? 2.783 7.313 1.047 1.00 96.69 120 HIS A N 1
ATOM 908 C CA . HIS A 1 120 ? 3.381 6.760 -0.177 1.00 96.69 120 HIS A CA 1
ATOM 909 C C . HIS A 1 120 ? 2.432 5.807 -0.935 1.00 96.69 120 HIS A C 1
ATOM 911 O O . HIS A 1 120 ? 2.670 5.490 -2.099 1.00 96.69 120 HIS A O 1
ATOM 917 N N . GLY A 1 121 ? 1.390 5.279 -0.288 1.00 97.62 121 GLY A N 1
ATOM 918 C CA . GLY A 1 121 ? 0.569 4.190 -0.828 1.00 97.62 121 GLY A CA 1
ATOM 919 C C . GLY A 1 121 ? 1.186 2.792 -0.672 1.00 97.62 121 GLY A C 1
ATOM 920 O O . GLY A 1 121 ? 0.736 1.837 -1.304 1.00 97.62 121 GLY A O 1
ATOM 921 N N . SER A 1 122 ? 2.247 2.658 0.134 1.00 97.50 122 SER A N 1
ATOM 922 C CA . SER A 1 122 ? 2.899 1.366 0.396 1.00 97.50 122 SER A CA 1
ATOM 923 C C . SER A 1 122 ? 2.016 0.438 1.235 1.00 97.50 122 SER A C 1
ATOM 925 O O . SER A 1 122 ? 1.785 -0.711 0.848 1.00 97.50 122 SER A O 1
ATOM 927 N N . LEU A 1 123 ? 1.486 0.934 2.359 1.00 98.25 123 LEU A N 1
ATOM 928 C CA . LEU A 1 123 ? 0.550 0.179 3.189 1.00 98.25 123 LEU A CA 1
ATOM 929 C C . LEU A 1 123 ? -0.760 -0.067 2.426 1.00 98.25 123 LEU A C 1
ATOM 931 O O . LEU A 1 123 ? -1.175 -1.220 2.329 1.00 98.25 123 LEU A O 1
ATOM 935 N N . THR A 1 124 ? -1.292 0.952 1.743 1.00 98.69 124 THR A N 1
ATOM 936 C CA . THR A 1 124 ? -2.438 0.844 0.826 1.00 98.69 124 THR A CA 1
ATOM 937 C C . THR A 1 124 ? -2.308 -0.323 -0.159 1.00 98.69 124 THR A C 1
ATOM 939 O O . THR A 1 124 ? -3.221 -1.132 -0.293 1.00 98.69 124 THR A O 1
ATOM 942 N N . LEU A 1 125 ? -1.161 -0.465 -0.835 1.00 98.62 125 LEU A N 1
ATOM 943 C CA . LEU A 1 125 ? -0.899 -1.567 -1.768 1.00 98.62 125 LEU A CA 1
ATOM 944 C C . LEU A 1 125 ? -0.909 -2.947 -1.087 1.00 98.62 125 LEU A C 1
ATOM 946 O O . LEU A 1 125 ? -1.349 -3.932 -1.686 1.00 98.62 125 LEU A O 1
ATOM 950 N N . ASN A 1 126 ? -0.400 -3.037 0.142 1.00 98.56 126 ASN A N 1
ATOM 951 C CA . ASN A 1 126 ? -0.360 -4.288 0.897 1.00 98.56 126 ASN A CA 1
ATOM 952 C C . ASN A 1 126 ? -1.744 -4.680 1.423 1.00 98.56 126 ASN A C 1
ATOM 954 O O . ASN A 1 126 ? -2.122 -5.843 1.278 1.00 98.56 126 ASN A O 1
ATOM 958 N N . LEU A 1 127 ? -2.511 -3.718 1.941 1.00 98.62 127 LEU A N 1
ATOM 959 C CA . LEU A 1 127 ? -3.917 -3.900 2.301 1.00 98.62 127 LEU A CA 1
ATOM 960 C C . LEU A 1 127 ? -4.728 -4.338 1.077 1.00 98.62 127 LEU A C 1
ATOM 962 O O . LEU A 1 127 ? -5.445 -5.333 1.128 1.00 98.62 127 LEU A O 1
ATOM 966 N N . ALA A 1 128 ? -4.562 -3.652 -0.058 1.00 98.38 128 ALA A N 1
ATOM 967 C CA . ALA A 1 128 ? -5.335 -3.939 -1.261 1.00 98.38 128 ALA A CA 1
ATOM 968 C C . ALA A 1 128 ? -5.032 -5.334 -1.814 1.00 98.38 128 ALA A C 1
ATOM 970 O O . ALA A 1 128 ? -5.941 -6.028 -2.260 1.00 98.38 128 ALA A O 1
ATOM 971 N N . ARG A 1 129 ? -3.781 -5.798 -1.706 1.00 98.06 129 ARG A N 1
ATOM 972 C CA . ARG A 1 129 ? -3.428 -7.191 -2.002 1.00 98.06 129 ARG A CA 1
ATOM 973 C C . ARG A 1 129 ? -4.151 -8.187 -1.092 1.00 98.06 129 ARG A C 1
ATOM 975 O O . ARG A 1 129 ? -4.544 -9.239 -1.586 1.00 98.06 129 ARG A O 1
ATOM 982 N N . ALA A 1 130 ? -4.302 -7.880 0.197 1.00 97.88 130 ALA A N 1
ATOM 983 C CA . ALA A 1 130 ? -4.987 -8.757 1.148 1.00 97.88 130 ALA A CA 1
ATOM 984 C C . ALA A 1 130 ? -6.489 -8.872 0.850 1.00 97.88 130 ALA A C 1
ATOM 986 O O . ALA A 1 130 ? -7.056 -9.948 1.012 1.00 97.88 130 ALA A O 1
ATOM 987 N N . ILE A 1 131 ? -7.111 -7.797 0.352 1.00 97.00 131 ILE A N 1
ATOM 988 C CA . ILE A 1 131 ? -8.556 -7.764 0.089 1.00 97.00 131 ILE A CA 1
ATOM 989 C C . ILE A 1 131 ? -8.969 -8.010 -1.368 1.00 97.00 131 ILE A C 1
ATOM 991 O O . ILE A 1 131 ? -10.153 -8.168 -1.660 1.00 97.00 131 ILE A O 1
ATOM 995 N N . HIS A 1 132 ? -8.012 -8.044 -2.299 1.00 95.81 132 HIS A N 1
ATOM 996 C CA . HIS A 1 132 ? -8.275 -8.117 -3.739 1.00 95.81 132 HIS A CA 1
ATOM 997 C C . HIS A 1 132 ? -9.210 -9.274 -4.119 1.00 95.81 132 HIS A C 1
ATOM 999 O O . HIS A 1 132 ? -10.171 -9.067 -4.855 1.00 95.81 132 HIS A O 1
ATOM 1005 N N . ALA A 1 133 ? -8.962 -10.467 -3.569 1.00 94.44 133 ALA A N 1
ATOM 1006 C CA . ALA A 1 133 ? -9.706 -11.684 -3.895 1.00 94.44 133 ALA A CA 1
ATOM 1007 C C . ALA A 1 133 ? -11.137 -11.729 -3.322 1.00 94.44 133 ALA A C 1
ATOM 1009 O O . ALA A 1 133 ? -11.912 -12.595 -3.720 1.00 94.44 133 ALA A O 1
ATOM 1010 N N . ALA A 1 134 ? -11.496 -10.812 -2.417 1.00 94.19 134 ALA A N 1
ATOM 1011 C CA . ALA A 1 134 ? -12.861 -10.691 -1.901 1.00 94.19 134 ALA A CA 1
ATOM 1012 C C . ALA A 1 134 ? -13.838 -10.175 -2.968 1.00 94.19 134 ALA A C 1
ATOM 1014 O O . ALA A 1 134 ? -15.042 -10.382 -2.883 1.00 94.19 134 ALA A O 1
ATOM 1015 N N . ASN A 1 135 ? -13.320 -9.449 -3.958 1.00 94.31 135 ASN A N 1
ATOM 1016 C CA . ASN A 1 135 ? -14.111 -8.743 -4.951 1.00 94.31 135 ASN A CA 1
ATOM 1017 C C . ASN A 1 135 ? -14.149 -9.519 -6.273 1.00 94.31 135 ASN A C 1
ATOM 1019 O O . ASN A 1 135 ? -13.191 -10.203 -6.633 1.00 94.31 135 ASN A O 1
ATOM 1023 N N . GLU A 1 136 ? -15.232 -9.365 -7.036 1.00 92.50 136 GLU A N 1
ATOM 1024 C CA . GLU A 1 136 ? -15.287 -9.869 -8.411 1.00 92.50 136 GLU A CA 1
ATOM 1025 C C . GLU A 1 136 ? -14.182 -9.246 -9.286 1.00 92.50 136 GLU A C 1
ATOM 1027 O O . GLU A 1 136 ? -13.733 -8.130 -9.001 1.00 92.50 136 GLU A O 1
ATOM 1032 N N . PRO A 1 137 ? -13.772 -9.899 -10.391 1.00 92.38 137 PRO A N 1
ATOM 1033 C CA . PRO A 1 137 ? -12.824 -9.319 -11.335 1.00 92.38 137 PRO A CA 1
ATOM 1034 C C . PRO A 1 137 ? -13.250 -7.917 -11.793 1.00 92.38 137 PRO A C 1
ATOM 1036 O O . PRO A 1 137 ? -14.352 -7.727 -12.309 1.00 92.38 137 PRO A O 1
ATOM 1039 N N . ALA A 1 138 ? -12.369 -6.933 -11.601 1.00 92.56 138 ALA A N 1
ATOM 1040 C CA . ALA A 1 138 ? -12.644 -5.555 -11.986 1.00 92.56 138 ALA A CA 1
ATOM 1041 C C . ALA A 1 138 ? -12.695 -5.401 -13.518 1.00 92.56 138 ALA A C 1
ATOM 1043 O O . ALA A 1 138 ? -11.870 -6.003 -14.218 1.00 92.56 138 ALA A O 1
ATOM 1044 N N . PRO A 1 139 ? -13.602 -4.565 -14.058 1.00 92.81 139 PRO A N 1
ATOM 1045 C CA . PRO A 1 139 ? -13.532 -4.168 -15.457 1.00 92.81 139 PRO A CA 1
ATOM 1046 C C . PRO A 1 139 ? -12.267 -3.321 -15.716 1.00 92.81 139 PRO A C 1
ATOM 1048 O O . PRO A 1 139 ? -11.625 -2.855 -14.766 1.00 92.81 139 PRO A O 1
ATOM 1051 N N . PRO A 1 140 ? -11.885 -3.103 -16.991 1.00 89.62 140 PRO A N 1
ATOM 1052 C CA . PRO A 1 140 ? -10.753 -2.249 -17.335 1.00 89.62 140 PRO A CA 1
ATOM 1053 C C . PRO A 1 140 ? -10.836 -0.874 -16.666 1.00 89.62 140 PRO A C 1
ATOM 1055 O O . PRO A 1 140 ? -11.907 -0.275 -16.574 1.00 89.62 140 PRO A O 1
ATOM 1058 N N . LEU A 1 141 ? -9.690 -0.364 -16.209 1.00 90.19 141 LEU A N 1
ATOM 1059 C CA . LEU A 1 141 ? -9.637 0.944 -15.567 1.00 90.19 141 LEU A CA 1
ATOM 1060 C C . LEU A 1 141 ? -10.039 2.052 -16.553 1.00 90.19 141 LEU A C 1
ATOM 1062 O O . LEU A 1 141 ? -9.451 2.123 -17.635 1.00 90.19 141 LEU A O 1
ATOM 1066 N N . PRO A 1 142 ? -10.939 2.975 -16.162 1.00 88.44 142 PRO A N 1
ATOM 1067 C CA . PRO A 1 142 ? -11.257 4.146 -16.975 1.00 88.44 142 PRO A CA 1
ATOM 1068 C C . PRO A 1 142 ? -9.995 4.965 -17.245 1.00 88.44 142 PRO A C 1
ATOM 1070 O O . PRO A 1 142 ? -9.151 5.082 -16.350 1.00 88.44 142 PRO A O 1
ATOM 1073 N N . ALA A 1 143 ? -9.846 5.533 -18.444 1.00 82.81 143 ALA A N 1
ATOM 1074 C CA . ALA A 1 143 ? -8.678 6.342 -18.793 1.00 82.81 143 ALA A CA 1
ATOM 1075 C C . ALA A 1 143 ? -8.506 7.528 -17.821 1.00 82.81 143 ALA A C 1
ATOM 1077 O O . ALA A 1 143 ? -9.485 8.104 -17.339 1.00 82.81 143 ALA A O 1
ATOM 1078 N N . GLU A 1 144 ? -7.260 7.909 -17.514 1.00 74.06 144 GLU A N 1
ATOM 1079 C CA . GLU A 1 144 ? -7.036 9.132 -16.733 1.00 74.06 144 GLU A CA 1
ATOM 1080 C C . GLU A 1 144 ? -7.460 10.341 -17.567 1.00 74.06 144 GLU A C 1
ATOM 1082 O O . GLU A 1 144 ? -6.986 10.525 -18.689 1.00 74.06 144 GLU A O 1
ATOM 1087 N N . ARG A 1 145 ? -8.332 11.193 -17.015 1.00 65.44 145 ARG A N 1
ATOM 1088 C CA . ARG A 1 145 ? -8.678 12.452 -17.676 1.00 65.44 145 ARG A CA 1
ATOM 1089 C C . ARG A 1 145 ? -7.425 13.335 -17.771 1.00 65.44 145 ARG A C 1
ATOM 1091 O O . ARG A 1 145 ? -6.771 13.550 -16.743 1.00 65.44 145 ARG A O 1
ATOM 1098 N N . PRO A 1 146 ? -7.097 13.885 -18.955 1.00 51.59 146 PRO A N 1
ATOM 1099 C CA . PRO A 1 146 ? -5.998 14.830 -19.094 1.00 51.59 146 PRO A CA 1
ATOM 1100 C C . PRO A 1 146 ? -6.174 16.001 -18.125 1.00 51.59 146 PRO A C 1
ATOM 1102 O O . PRO A 1 146 ? -7.273 16.540 -17.965 1.00 51.59 146 PRO A O 1
ATOM 1105 N N . ARG A 1 147 ? -5.092 16.411 -17.458 1.00 51.38 147 ARG A N 1
ATOM 1106 C CA . ARG A 1 147 ? -5.133 17.588 -16.583 1.00 51.38 147 ARG A CA 1
ATOM 1107 C C . ARG A 1 147 ? -5.395 18.832 -17.433 1.00 51.38 147 ARG A C 1
ATOM 1109 O O . ARG A 1 147 ? -4.587 19.144 -18.301 1.00 51.38 147 ARG A O 1
ATOM 1116 N N . ARG A 1 148 ? -6.453 19.589 -17.120 1.00 50.59 148 ARG A N 1
ATOM 1117 C CA . ARG A 1 148 ? -6.559 20.987 -17.565 1.00 50.59 148 ARG A CA 1
ATOM 1118 C C . ARG A 1 148 ? -5.396 21.768 -16.958 1.00 50.59 148 ARG A C 1
ATOM 1120 O O . ARG A 1 148 ? -5.217 21.764 -15.736 1.00 50.59 148 ARG A O 1
ATOM 1127 N N . SER A 1 149 ? -4.587 22.402 -17.799 1.00 41.66 149 SER A N 1
ATOM 1128 C CA . SER A 1 149 ? -3.581 23.354 -17.338 1.00 41.66 149 SER A CA 1
ATOM 1129 C C . SER A 1 149 ? -4.293 24.537 -16.669 1.00 41.66 149 SER A C 1
ATOM 1131 O O . SER A 1 149 ? -5.427 24.886 -17.003 1.00 41.66 149 SER A O 1
ATOM 1133 N N . THR A 1 150 ? -3.652 25.173 -15.691 1.00 48.00 150 THR A N 1
ATOM 1134 C CA . THR A 1 150 ? -4.206 26.362 -15.023 1.00 48.00 150 THR A CA 1
ATOM 1135 C C . THR A 1 150 ? -4.397 27.548 -15.976 1.00 48.00 150 THR A C 1
ATOM 1137 O O . THR A 1 150 ? -5.132 28.469 -15.628 1.00 48.00 150 THR A O 1
ATOM 1140 N N . SER A 1 151 ? -3.794 27.512 -17.171 1.00 48.78 151 SER A N 1
ATOM 1141 C CA . SER A 1 151 ? -3.945 28.516 -18.229 1.00 48.78 151 SER A CA 1
ATOM 1142 C C . SER A 1 151 ? -5.186 28.328 -19.112 1.00 48.78 151 SER A C 1
ATOM 1144 O O . SER A 1 151 ? -5.533 29.255 -19.831 1.00 48.78 151 SER A O 1
ATOM 1146 N N . ASP A 1 152 ? -5.882 27.186 -19.036 1.00 48.66 152 ASP A N 1
ATOM 1147 C CA . ASP A 1 152 ? -7.031 26.843 -19.901 1.00 48.66 152 ASP A CA 1
ATOM 1148 C C . ASP A 1 152 ? -8.406 27.081 -19.248 1.00 48.66 152 ASP A C 1
ATOM 1150 O O . ASP A 1 152 ? -9.429 26.566 -19.694 1.00 48.66 152 ASP A O 1
ATOM 1154 N N . ARG A 1 153 ? -8.486 27.891 -18.183 1.00 47.22 153 ARG A N 1
ATOM 1155 C CA . ARG A 1 153 ? -9.763 28.196 -17.497 1.00 47.22 153 ARG A CA 1
ATOM 1156 C C . ARG A 1 153 ? -10.754 29.044 -18.325 1.00 47.22 153 ARG A C 1
ATOM 1158 O O . ARG A 1 153 ? -11.744 29.500 -17.763 1.00 47.22 153 ARG A O 1
ATOM 1165 N N . GLY A 1 154 ? -10.502 29.261 -19.618 1.00 44.66 154 GLY A N 1
ATOM 1166 C CA . GLY A 1 154 ? -11.269 30.173 -20.473 1.00 44.66 154 GLY A CA 1
ATOM 1167 C C . GLY A 1 154 ? -11.871 29.587 -21.755 1.00 44.66 154 GLY A C 1
ATOM 1168 O O . GLY A 1 154 ? -12.644 30.296 -22.391 1.00 44.66 154 GLY A O 1
ATOM 1169 N N . SER A 1 155 ? -11.575 28.345 -22.157 1.00 50.22 155 SER A N 1
ATOM 1170 C CA . SER A 1 155 ? -12.209 27.749 -23.344 1.00 50.22 155 SER A CA 1
ATOM 1171 C C . SER A 1 155 ? -13.447 26.932 -22.953 1.00 50.22 155 SER A C 1
ATOM 1173 O O . SER A 1 155 ? -13.392 26.015 -22.131 1.00 50.22 155 SER A O 1
ATOM 1175 N N . ALA A 1 156 ? -14.594 27.300 -23.531 1.00 54.09 156 ALA A N 1
ATOM 1176 C CA . ALA A 1 156 ? -15.880 26.625 -23.340 1.00 54.09 156 ALA A CA 1
ATOM 1177 C C . ALA A 1 156 ? -15.946 25.239 -24.013 1.00 54.09 156 ALA A C 1
ATOM 1179 O O . ALA A 1 156 ? -16.863 24.472 -23.733 1.00 54.09 156 ALA A O 1
ATOM 1180 N N . ASP A 1 157 ? -14.947 24.885 -24.822 1.00 50.12 157 ASP A N 1
ATOM 1181 C CA . ASP A 1 157 ? -14.839 23.580 -25.467 1.00 50.12 157 ASP A CA 1
ATOM 1182 C C . ASP A 1 157 ? -14.081 22.606 -24.557 1.00 50.12 157 ASP A C 1
ATOM 1184 O O . ASP A 1 157 ? -12.870 22.397 -24.664 1.00 50.12 157 ASP A O 1
ATOM 1188 N N . ALA A 1 158 ? -14.795 22.005 -23.602 1.00 57.09 158 ALA A N 1
ATOM 1189 C CA . ALA A 1 158 ? -14.331 20.738 -23.052 1.00 57.09 158 ALA A CA 1
ATOM 1190 C C . ALA A 1 158 ? -14.350 19.705 -24.193 1.00 57.09 158 ALA A C 1
ATOM 1192 O O . ALA A 1 158 ? -15.385 19.599 -24.849 1.00 57.09 158 ALA A O 1
ATOM 1193 N N . PRO A 1 159 ? -13.264 18.949 -24.445 1.00 58.19 159 PRO A N 1
ATOM 1194 C CA . PRO A 1 159 ? -13.338 17.857 -25.405 1.00 58.19 159 PRO A CA 1
ATOM 1195 C C . PRO A 1 159 ? -14.459 16.909 -24.966 1.00 58.19 159 PRO A C 1
ATOM 1197 O O . PRO A 1 159 ? -14.477 16.477 -23.807 1.00 58.19 159 PRO A O 1
ATOM 1200 N N . GLU A 1 160 ? -15.408 16.648 -25.868 1.00 66.94 160 GLU A N 1
ATOM 1201 C CA . GLU A 1 160 ? -16.441 15.636 -25.655 1.00 66.94 160 GLU A CA 1
ATOM 1202 C C . GLU A 1 160 ? -15.754 14.321 -25.289 1.00 66.94 160 GLU A C 1
ATOM 1204 O O . GLU A 1 160 ? -14.832 13.861 -25.966 1.00 66.94 160 GLU A O 1
ATOM 1209 N N . VAL A 1 161 ? -16.168 13.751 -24.161 1.00 70.94 161 VAL A N 1
ATOM 1210 C CA . VAL A 1 161 ? -15.688 12.444 -23.725 1.00 70.94 161 VAL A CA 1
ATOM 1211 C C . VAL A 1 161 ? -16.442 11.414 -24.555 1.00 70.94 161 VAL A C 1
ATOM 1213 O O . VAL A 1 161 ? -17.672 11.433 -24.558 1.00 70.94 161 VAL A O 1
ATOM 1216 N N . ASP A 1 162 ? -15.730 10.544 -25.271 1.00 81.62 162 ASP A N 1
ATOM 1217 C CA . ASP A 1 162 ? -16.382 9.531 -26.098 1.00 81.62 162 ASP A CA 1
ATOM 1218 C C . ASP A 1 162 ? -17.267 8.588 -25.259 1.00 81.62 162 ASP A C 1
ATOM 1220 O O . ASP A 1 162 ? -17.060 8.375 -24.058 1.00 81.62 162 ASP A O 1
ATOM 1224 N N . ALA A 1 163 ? -18.293 8.031 -25.907 1.00 84.38 163 ALA A N 1
ATOM 1225 C CA . ALA A 1 163 ? -19.280 7.174 -25.254 1.00 84.38 163 ALA A CA 1
ATOM 1226 C C . ALA A 1 163 ? -18.655 5.912 -24.629 1.00 84.38 163 ALA A C 1
ATOM 1228 O O . ALA A 1 163 ? -19.160 5.414 -23.625 1.00 84.38 163 ALA A O 1
ATOM 1229 N N . GLU A 1 164 ? -17.547 5.413 -25.185 1.00 83.44 164 GLU A N 1
ATOM 1230 C CA . GLU A 1 164 ? -16.835 4.238 -24.673 1.00 83.44 164 GLU A CA 1
ATOM 1231 C C . GLU A 1 164 ? -16.169 4.534 -23.322 1.00 83.44 164 GLU A C 1
ATOM 1233 O O . GLU A 1 164 ? -16.290 3.757 -22.375 1.00 83.44 164 GLU A O 1
ATOM 1238 N N . THR A 1 165 ? -15.541 5.700 -23.188 1.00 84.12 165 THR A N 1
ATOM 1239 C CA . THR A 1 165 ? -14.923 6.172 -21.947 1.00 84.12 165 THR A CA 1
ATOM 1240 C C . THR A 1 165 ? -15.969 6.423 -20.862 1.00 84.12 165 THR A C 1
ATOM 1242 O O . THR A 1 165 ? -15.724 6.119 -19.691 1.00 84.12 165 THR A O 1
ATOM 1245 N N . VAL A 1 166 ? -17.142 6.950 -21.230 1.00 85.75 166 VAL A N 1
ATOM 1246 C CA . VAL A 1 166 ? -18.273 7.114 -20.302 1.00 85.75 166 VAL A CA 1
ATOM 1247 C C . VAL A 1 166 ? -18.784 5.750 -19.835 1.00 85.75 166 VAL A C 1
ATOM 1249 O O . VAL A 1 166 ? -18.835 5.509 -18.630 1.00 85.75 166 VAL A O 1
ATOM 1252 N N . ALA A 1 167 ? -19.056 4.828 -20.761 1.00 87.75 167 ALA A N 1
ATOM 1253 C CA . ALA A 1 167 ? -19.531 3.484 -20.437 1.00 87.75 167 ALA A CA 1
ATOM 1254 C C . ALA A 1 167 ? -18.532 2.703 -19.562 1.00 87.75 167 ALA A C 1
ATOM 1256 O O . ALA A 1 167 ? -18.929 2.033 -18.610 1.00 87.75 167 ALA A O 1
ATOM 1257 N N . ALA A 1 168 ? -17.226 2.821 -19.826 1.00 88.19 168 ALA A N 1
ATOM 1258 C CA . ALA A 1 168 ? -16.187 2.213 -18.996 1.00 88.19 168 ALA A CA 1
ATOM 1259 C C . ALA A 1 168 ? -16.170 2.798 -17.573 1.00 88.19 168 ALA A C 1
ATOM 1261 O O . ALA A 1 168 ? -16.019 2.057 -16.600 1.00 88.19 168 ALA A O 1
ATOM 1262 N N . ALA A 1 169 ? -16.349 4.116 -17.432 1.00 89.12 169 ALA A N 1
ATOM 1263 C CA . ALA A 1 169 ? -16.441 4.772 -16.130 1.00 89.12 169 ALA A CA 1
ATOM 1264 C C . ALA A 1 169 ? -17.690 4.340 -15.346 1.00 89.12 169 ALA A C 1
ATOM 1266 O O . ALA A 1 169 ? -17.585 4.061 -14.151 1.00 89.12 169 ALA A O 1
ATOM 1267 N N . GLU A 1 170 ? -18.842 4.231 -16.007 1.00 90.56 170 GLU A N 1
ATOM 1268 C CA . GLU A 1 170 ? -20.093 3.751 -15.409 1.00 90.56 170 GLU A CA 1
ATOM 1269 C C . GLU A 1 170 ? -19.998 2.280 -14.993 1.00 90.56 170 GLU A C 1
ATOM 1271 O O . GLU A 1 170 ? -20.332 1.940 -13.859 1.00 90.56 170 GLU A O 1
ATOM 1276 N N . ALA A 1 171 ? -19.463 1.412 -15.858 1.00 92.12 171 ALA A N 1
ATOM 1277 C CA . ALA A 1 171 ? -19.240 0.002 -15.544 1.00 92.12 171 ALA A CA 1
ATOM 1278 C C . ALA A 1 171 ? -18.285 -0.171 -14.354 1.00 92.12 171 ALA A C 1
ATOM 1280 O O . ALA A 1 171 ? -18.520 -1.001 -13.473 1.00 92.12 171 ALA A O 1
ATOM 1281 N N . PHE A 1 172 ? -17.225 0.639 -14.294 1.00 93.38 172 PHE A N 1
ATOM 1282 C CA . PHE A 1 172 ? -16.300 0.642 -13.168 1.00 93.38 172 PHE A CA 1
ATOM 1283 C C . PHE A 1 172 ? -16.971 1.134 -11.878 1.00 93.38 172 PHE A C 1
ATOM 1285 O O . PHE A 1 172 ? -16.792 0.517 -10.830 1.00 93.38 172 PHE A O 1
ATOM 1292 N N . ALA A 1 173 ? -17.791 2.187 -11.938 1.00 91.62 173 ALA A N 1
ATOM 1293 C CA . ALA A 1 173 ? -18.555 2.677 -10.789 1.00 91.62 173 ALA A CA 1
ATOM 1294 C C . ALA A 1 173 ? -19.573 1.638 -10.278 1.00 91.62 173 ALA A C 1
ATOM 1296 O O . ALA A 1 173 ? -19.633 1.379 -9.077 1.00 91.62 173 ALA A O 1
ATOM 1297 N N . ALA A 1 174 ? -20.301 0.980 -11.184 1.00 92.62 174 ALA A N 1
ATOM 1298 C CA . ALA A 1 174 ? -21.237 -0.096 -10.861 1.00 92.62 174 ALA A CA 1
ATOM 1299 C C . ALA A 1 174 ? -20.540 -1.356 -10.319 1.00 92.62 174 ALA A C 1
ATOM 1301 O O . ALA A 1 174 ? -21.129 -2.135 -9.572 1.00 92.62 174 ALA A O 1
ATOM 1302 N N . TRP A 1 175 ? -19.284 -1.602 -10.698 1.00 94.38 175 TRP A N 1
ATOM 1303 C CA . TRP A 1 175 ? -18.467 -2.637 -10.067 1.00 94.38 175 TRP A CA 1
ATOM 1304 C C . TRP A 1 175 ? -18.023 -2.217 -8.660 1.00 94.38 175 TRP A C 1
ATOM 1306 O O . TRP A 1 175 ? -18.127 -3.014 -7.729 1.00 94.38 175 TRP A O 1
ATOM 1316 N N . LYS A 1 176 ? -17.611 -0.955 -8.464 1.00 93.50 176 LYS A N 1
ATOM 1317 C CA . LYS A 1 176 ? -17.214 -0.441 -7.144 1.00 93.50 176 LYS A CA 1
ATOM 1318 C C . LYS A 1 176 ? -18.329 -0.548 -6.100 1.00 93.50 176 LYS A C 1
ATOM 1320 O O . LYS A 1 176 ? -18.021 -0.828 -4.944 1.00 93.50 176 LYS A O 1
ATOM 1325 N N . SER A 1 177 ? -19.591 -0.352 -6.482 1.00 90.06 177 SER A N 1
ATOM 1326 C CA . SER A 1 177 ? -20.729 -0.469 -5.557 1.00 90.06 177 SER A CA 1
ATOM 1327 C C . SER A 1 177 ? -21.036 -1.909 -5.131 1.00 90.06 177 SER A C 1
ATOM 1329 O O . SER A 1 177 ? -21.754 -2.113 -4.163 1.00 90.06 177 SER A O 1
ATOM 1331 N N . ARG A 1 178 ? -20.497 -2.913 -5.835 1.00 90.62 178 ARG A N 1
ATOM 1332 C CA . ARG A 1 178 ? -20.674 -4.346 -5.532 1.00 90.62 178 ARG A CA 1
ATOM 1333 C C . ARG A 1 178 ? -19.458 -4.955 -4.831 1.00 90.62 178 ARG A C 1
ATOM 1335 O O . ARG A 1 178 ? -19.367 -6.174 -4.699 1.00 90.62 178 ARG A O 1
ATOM 1342 N N . ARG A 1 179 ? -18.493 -4.122 -4.424 1.00 92.88 179 ARG A N 1
ATOM 1343 C CA . ARG A 1 179 ? -17.302 -4.580 -3.707 1.00 92.88 179 ARG A CA 1
ATOM 1344 C C . ARG A 1 179 ? -17.699 -5.166 -2.354 1.00 92.88 179 ARG A C 1
ATOM 1346 O O . ARG A 1 179 ? -18.502 -4.602 -1.624 1.00 92.88 179 ARG A O 1
ATOM 1353 N N . ARG A 1 180 ? -17.083 -6.294 -2.031 1.00 93.44 180 ARG A N 1
ATOM 1354 C CA . ARG A 1 180 ? -17.208 -7.028 -0.768 1.00 93.44 180 ARG A CA 1
ATOM 1355 C C . ARG A 1 180 ? -16.103 -6.685 0.216 1.00 93.44 180 ARG A C 1
ATOM 1357 O O . ARG A 1 180 ? -16.209 -7.021 1.386 1.00 93.44 180 ARG A O 1
ATOM 1364 N N . ALA A 1 181 ? -15.043 -6.038 -0.257 1.00 95.50 181 ALA A N 1
ATOM 1365 C CA . ALA A 1 181 ? -14.035 -5.463 0.609 1.00 95.50 181 ALA A CA 1
ATOM 1366 C C . ALA A 1 181 ? -13.486 -4.173 0.006 1.00 95.50 181 ALA A C 1
ATOM 1368 O O . ALA A 1 181 ? -13.187 -4.128 -1.196 1.00 95.50 181 ALA A O 1
ATOM 1369 N N . VAL A 1 182 ? -13.340 -3.145 0.838 1.00 96.75 182 VAL A N 1
ATOM 1370 C CA . VAL A 1 182 ? -12.909 -1.804 0.431 1.00 96.75 182 VAL A CA 1
ATOM 1371 C C . VAL A 1 182 ? -11.918 -1.239 1.437 1.00 96.75 182 VAL A C 1
ATOM 1373 O O . VAL A 1 182 ? -12.067 -1.408 2.644 1.00 96.75 182 VAL A O 1
ATOM 1376 N N . ILE A 1 183 ? -10.895 -0.559 0.924 1.00 98.31 183 ILE A N 1
ATOM 1377 C CA . ILE A 1 183 ? -10.012 0.281 1.733 1.00 98.31 183 ILE A CA 1
ATOM 1378 C C . ILE A 1 183 ? -10.414 1.728 1.525 1.00 98.31 183 ILE A C 1
ATOM 1380 O O . ILE A 1 183 ? -10.327 2.231 0.406 1.00 98.31 183 ILE A O 1
ATOM 1384 N N . HIS A 1 184 ? -10.772 2.403 2.603 1.00 97.62 184 HIS A N 1
ATOM 1385 C CA . HIS A 1 184 ? -10.924 3.849 2.639 1.00 97.62 184 HIS A CA 1
ATOM 1386 C C . HIS A 1 184 ? -9.611 4.444 3.116 1.00 97.62 184 HIS A C 1
ATOM 1388 O O . HIS A 1 184 ? -9.222 4.235 4.262 1.00 97.62 184 HIS A O 1
ATOM 1394 N N . THR A 1 185 ? -8.899 5.152 2.244 1.00 97.31 185 THR A N 1
ATOM 1395 C CA . THR A 1 185 ? -7.635 5.804 2.598 1.00 97.31 185 THR A CA 1
ATOM 1396 C C . THR A 1 185 ? -7.801 7.315 2.654 1.00 97.31 185 THR A C 1
ATOM 1398 O O . THR A 1 185 ? -8.322 7.925 1.720 1.00 97.31 185 THR A O 1
ATOM 1401 N N . LEU A 1 186 ? -7.371 7.921 3.756 1.00 95.88 186 LEU A N 1
ATOM 1402 C CA . LEU A 1 186 ? -7.544 9.335 4.063 1.00 95.88 186 LEU A CA 1
ATOM 1403 C C . LEU A 1 186 ? -6.184 10.033 4.154 1.00 95.88 186 LEU A C 1
ATOM 1405 O O . LEU A 1 186 ? -5.306 9.600 4.901 1.00 95.88 186 LEU A O 1
ATOM 1409 N N . ASP A 1 187 ? -6.014 11.149 3.447 1.00 95.19 187 ASP A N 1
ATOM 1410 C CA . ASP A 1 187 ? -4.825 11.998 3.576 1.00 95.19 187 ASP A CA 1
ATOM 1411 C C . ASP A 1 187 ? -5.187 13.479 3.443 1.00 95.19 187 ASP A C 1
ATOM 1413 O O . ASP A 1 187 ? -5.790 13.911 2.458 1.00 95.19 187 ASP A O 1
ATOM 1417 N N . VAL A 1 188 ? -4.762 14.277 4.421 1.00 94.00 188 VAL A N 1
ATOM 1418 C CA . VAL A 1 188 ? -4.968 15.732 4.425 1.00 94.00 188 VAL A CA 1
ATOM 1419 C C . VAL A 1 188 ? -4.192 16.424 3.301 1.00 94.00 188 VAL A C 1
ATOM 1421 O O . VAL A 1 188 ? -4.600 17.469 2.789 1.00 94.00 188 VAL A O 1
ATOM 1424 N N . ALA A 1 189 ? -3.061 15.853 2.882 1.00 94.94 189 ALA A N 1
ATOM 1425 C CA . ALA A 1 189 ? -2.211 16.408 1.851 1.00 94.94 189 ALA A CA 1
ATOM 1426 C C . ALA A 1 189 ? -2.608 15.850 0.481 1.00 94.94 189 ALA A C 1
ATOM 1428 O O . ALA A 1 189 ? -2.187 14.778 0.043 1.00 94.94 189 ALA A O 1
ATOM 1429 N N . ALA A 1 190 ? -3.325 16.669 -0.288 1.00 94.69 190 ALA A N 1
ATOM 1430 C CA . ALA A 1 190 ? -3.740 16.335 -1.649 1.00 94.69 190 ALA A CA 1
ATOM 1431 C C . ALA A 1 190 ? -2.573 15.899 -2.564 1.00 94.69 190 ALA A C 1
ATOM 1433 O O . ALA A 1 190 ? -2.764 15.139 -3.512 1.00 94.69 190 ALA A O 1
ATOM 1434 N N . ALA A 1 191 ? -1.355 16.396 -2.314 1.00 95.00 191 ALA A N 1
ATOM 1435 C CA . ALA A 1 191 ? -0.159 15.988 -3.046 1.00 95.00 191 ALA A CA 1
ATOM 1436 C C . ALA A 1 191 ? 0.242 14.531 -2.762 1.00 95.00 191 ALA A C 1
ATOM 1438 O O . ALA A 1 191 ? 0.570 13.821 -3.712 1.00 95.00 191 ALA A O 1
ATOM 1439 N N . HIS A 1 192 ? 0.171 14.091 -1.501 1.00 95.12 192 HIS A N 1
ATOM 1440 C CA . HIS A 1 192 ? 0.479 12.717 -1.100 1.00 95.12 192 HIS A CA 1
ATOM 1441 C C . HIS A 1 192 ? -0.573 11.757 -1.652 1.00 95.12 192 HIS A C 1
ATOM 1443 O O . HIS A 1 192 ? -0.219 10.837 -2.383 1.00 95.12 192 HIS A O 1
ATOM 1449 N N . SER A 1 193 ? -1.864 12.060 -1.459 1.00 95.44 193 SER A N 1
ATOM 1450 C CA . SER A 1 193 ? -2.958 11.249 -2.013 1.00 95.44 193 SER A CA 1
ATOM 1451 C C . SER A 1 193 ? -2.836 11.074 -3.533 1.00 95.44 193 SER A C 1
ATOM 1453 O O . SER A 1 193 ? -2.892 9.957 -4.040 1.00 95.44 193 SER A O 1
ATOM 1455 N N . ARG A 1 194 ? -2.556 12.146 -4.291 1.00 95.19 194 ARG A N 1
ATOM 1456 C CA . ARG A 1 194 ? -2.340 12.042 -5.749 1.00 95.19 194 ARG A CA 1
ATOM 1457 C C . ARG A 1 194 ? -1.121 11.197 -6.121 1.00 95.19 194 ARG A C 1
ATOM 1459 O O . ARG A 1 194 ? -1.155 10.503 -7.138 1.00 95.19 194 ARG A O 1
ATOM 1466 N N . ALA A 1 195 ? -0.033 11.290 -5.359 1.00 96.06 195 ALA A N 1
ATOM 1467 C CA . ALA A 1 195 ? 1.155 10.477 -5.596 1.00 96.06 195 ALA A CA 1
ATOM 1468 C C . ALA A 1 195 ? 0.861 8.993 -5.330 1.00 96.06 195 ALA A C 1
ATOM 1470 O O . ALA A 1 195 ? 1.133 8.160 -6.195 1.00 96.06 195 ALA A O 1
ATOM 1471 N N . ALA A 1 196 ? 0.216 8.681 -4.205 1.00 97.25 196 ALA A N 1
ATOM 1472 C CA . ALA A 1 196 ? -0.213 7.334 -3.854 1.00 97.25 196 ALA A CA 1
ATOM 1473 C C . ALA A 1 196 ? -1.198 6.751 -4.876 1.00 97.25 196 ALA A C 1
ATOM 1475 O O . ALA A 1 196 ? -1.000 5.630 -5.331 1.00 97.25 196 ALA A O 1
ATOM 1476 N N . GLN A 1 197 ? -2.194 7.521 -5.329 1.00 96.94 197 GLN A N 1
ATOM 1477 C CA . GLN A 1 197 ? -3.118 7.100 -6.389 1.00 96.94 197 GLN A CA 1
ATOM 1478 C C . GLN A 1 197 ? -2.370 6.660 -7.648 1.00 96.94 197 GLN A C 1
ATOM 1480 O O . GLN A 1 197 ? -2.666 5.604 -8.202 1.00 96.94 197 GLN A O 1
ATOM 1485 N N . LYS A 1 198 ? -1.361 7.429 -8.077 1.00 95.81 198 LYS A N 1
ATOM 1486 C CA . LYS A 1 198 ? -0.535 7.083 -9.240 1.00 95.81 198 LYS A CA 1
ATOM 1487 C C . LYS A 1 198 ? 0.270 5.798 -9.019 1.00 95.81 198 LYS A C 1
ATOM 1489 O O . LYS A 1 198 ? 0.398 4.999 -9.943 1.00 95.81 198 LYS A O 1
ATOM 1494 N N . ILE A 1 199 ? 0.808 5.601 -7.817 1.00 97.12 199 ILE A N 1
ATOM 1495 C CA . ILE A 1 199 ? 1.576 4.405 -7.441 1.00 97.12 199 ILE A CA 1
ATOM 1496 C C . ILE A 1 199 ? 0.662 3.173 -7.419 1.00 97.12 199 ILE A C 1
ATOM 1498 O O . ILE A 1 199 ? 0.934 2.184 -8.094 1.00 97.12 199 ILE A O 1
ATOM 1502 N N . VAL A 1 200 ? -0.471 3.244 -6.719 1.00 97.69 200 VAL A N 1
ATOM 1503 C CA . VAL A 1 200 ? -1.440 2.142 -6.623 1.00 97.69 200 VAL A CA 1
ATOM 1504 C C . VAL A 1 200 ? -2.001 1.787 -8.005 1.00 97.69 200 VAL A C 1
ATOM 1506 O O . VAL A 1 200 ? -2.080 0.611 -8.361 1.00 97.69 200 VAL A O 1
ATOM 1509 N N . ARG A 1 201 ? -2.319 2.794 -8.827 1.00 96.12 201 ARG A N 1
ATOM 1510 C CA . ARG A 1 201 ? -2.779 2.615 -10.212 1.00 96.12 201 ARG A CA 1
ATOM 1511 C C . ARG A 1 201 ? -1.708 2.052 -11.143 1.00 96.12 201 ARG A C 1
ATOM 1513 O O . ARG A 1 201 ? -2.035 1.369 -12.108 1.00 96.12 201 ARG A O 1
ATOM 1520 N N . GLY A 1 202 ? -0.436 2.338 -10.880 1.00 95.50 202 GLY A N 1
ATOM 1521 C CA . GLY A 1 202 ? 0.677 1.878 -11.704 1.00 95.50 202 GLY A CA 1
ATOM 1522 C C . GLY A 1 202 ? 1.053 0.415 -11.464 1.00 95.50 202 GLY A C 1
ATOM 1523 O O . GLY A 1 202 ? 1.579 -0.235 -12.370 1.00 95.50 202 GLY A O 1
ATOM 1524 N N . PHE A 1 203 ? 0.779 -0.135 -10.279 1.00 97.00 203 PHE A N 1
ATOM 1525 C CA . PHE A 1 203 ? 1.160 -1.510 -9.969 1.00 97.00 203 PHE A CA 1
ATOM 1526 C C . PHE A 1 203 ? 0.340 -2.520 -10.782 1.00 97.00 203 PHE A C 1
ATOM 1528 O O . PHE A 1 203 ? -0.880 -2.598 -10.644 1.00 97.00 203 PHE A O 1
ATOM 1535 N N . ARG A 1 204 ? 1.019 -3.311 -11.629 1.00 94.25 204 ARG A N 1
ATOM 1536 C CA . ARG A 1 204 ? 0.420 -4.381 -12.453 1.00 94.25 204 ARG A CA 1
ATOM 1537 C C . ARG A 1 204 ? -0.863 -3.943 -13.174 1.00 94.25 204 ARG A C 1
ATOM 1539 O O . ARG A 1 204 ? -1.901 -4.582 -13.044 1.00 94.25 204 ARG A O 1
ATOM 1546 N N . ARG A 1 205 ? -0.786 -2.837 -13.926 1.00 92.56 205 ARG A N 1
ATOM 1547 C CA . ARG A 1 205 ? -1.928 -2.252 -14.666 1.00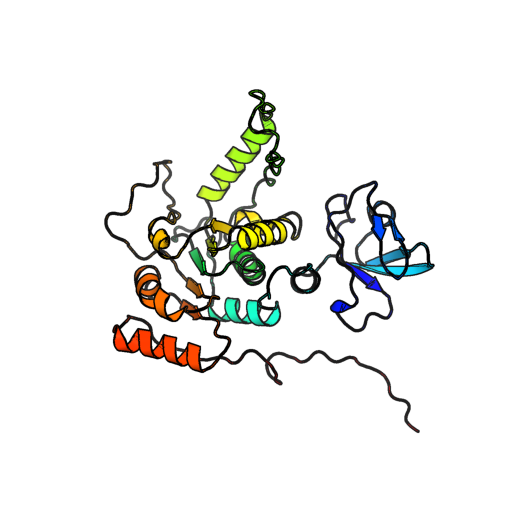 92.56 205 ARG A CA 1
ATOM 1548 C C . ARG A 1 205 ? -3.106 -1.872 -13.758 1.00 92.56 205 ARG A C 1
ATOM 1550 O O . ARG A 1 205 ? -4.259 -1.927 -14.169 1.00 92.56 205 ARG A O 1
ATOM 1557 N N . GLY A 1 206 ? -2.791 -1.493 -12.523 1.00 94.88 206 GLY A N 1
ATOM 1558 C CA . GLY A 1 206 ? -3.750 -1.052 -11.521 1.00 94.88 206 GLY A CA 1
ATOM 1559 C C . GLY A 1 206 ? -4.587 -2.181 -10.940 1.00 94.88 206 GLY A C 1
ATOM 1560 O O .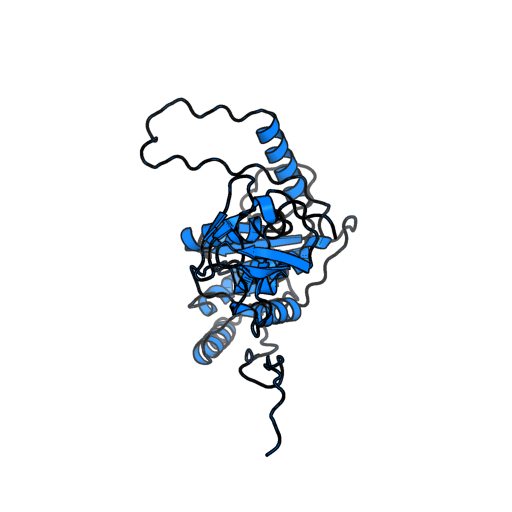 GLY A 1 206 ? -5.722 -1.942 -10.533 1.00 94.88 206 GLY A O 1
ATOM 1561 N N . LEU A 1 207 ? -3.994 -3.378 -10.843 1.00 95.94 207 LEU A N 1
ATOM 1562 C CA . LEU A 1 207 ? -4.571 -4.580 -10.232 1.00 95.94 207 LEU A CA 1
ATOM 1563 C C . LEU A 1 207 ? -5.286 -4.292 -8.906 1.00 95.94 207 LEU A C 1
ATOM 1565 O O . LEU A 1 207 ? -6.317 -4.887 -8.616 1.00 95.94 207 LEU A O 1
ATOM 1569 N N . TYR A 1 208 ? -4.733 -3.375 -8.109 1.00 97.75 208 TYR A N 1
ATOM 1570 C CA . TYR A 1 208 ? -5.239 -3.055 -6.779 1.00 97.75 208 TYR A CA 1
ATOM 1571 C C . TYR A 1 208 ? -6.022 -1.741 -6.687 1.00 97.75 208 TYR A C 1
ATOM 1573 O O . TYR A 1 208 ? -6.621 -1.460 -5.654 1.00 97.75 208 TYR A O 1
ATOM 1581 N N . TYR A 1 209 ? -6.061 -0.943 -7.754 1.00 97.44 209 TYR A N 1
ATOM 1582 C CA . TYR A 1 209 ? -6.591 0.420 -7.704 1.00 97.44 209 TYR A CA 1
ATOM 1583 C C . TYR A 1 209 ? -8.090 0.485 -7.412 1.00 97.44 209 TYR A C 1
ATOM 1585 O O . TYR A 1 209 ? -8.526 1.333 -6.643 1.00 97.44 209 TYR A O 1
ATOM 1593 N N . GLY A 1 210 ? -8.883 -0.423 -7.986 1.00 96.38 210 GLY A N 1
ATOM 1594 C CA . GLY A 1 210 ? -10.337 -0.417 -7.797 1.00 96.38 210 GLY A CA 1
ATOM 1595 C C . GLY A 1 210 ? -10.802 -0.759 -6.379 1.00 96.38 210 GLY A C 1
ATOM 1596 O O . GLY A 1 210 ? -11.927 -0.427 -6.011 1.00 96.38 210 GLY A O 1
ATOM 1597 N N . HIS A 1 211 ? -9.948 -1.374 -5.561 1.00 97.19 211 HIS A N 1
ATOM 1598 C CA . HIS A 1 211 ? -10.289 -1.786 -4.194 1.00 97.19 211 HIS A CA 1
ATOM 1599 C C . HIS A 1 211 ? -10.076 -0.673 -3.160 1.00 97.19 211 HIS A C 1
ATOM 1601 O O . HIS A 1 211 ? -10.299 -0.897 -1.974 1.00 97.19 211 HIS A O 1
ATOM 1607 N N . VAL A 1 212 ? -9.640 0.510 -3.603 1.00 98.06 212 VAL A N 1
ATOM 1608 C CA . VAL A 1 212 ? -9.267 1.627 -2.735 1.00 98.06 212 VAL A CA 1
ATOM 1609 C C . VAL A 1 212 ? -10.093 2.862 -3.082 1.00 98.06 212 VAL A C 1
ATOM 1611 O O . VAL A 1 212 ? -10.161 3.278 -4.242 1.00 98.06 212 VAL A O 1
ATOM 1614 N N . ASP A 1 213 ? -10.677 3.470 -2.058 1.00 96.81 213 ASP A N 1
ATOM 1615 C CA . ASP A 1 213 ? -11.337 4.766 -2.108 1.00 96.81 213 ASP A CA 1
ATOM 1616 C C . ASP A 1 213 ? -10.430 5.802 -1.447 1.00 96.81 213 ASP A C 1
ATOM 1618 O O . ASP A 1 213 ? -10.065 5.693 -0.281 1.00 96.81 213 ASP A O 1
ATOM 1622 N N . PHE A 1 214 ? -9.988 6.780 -2.240 1.00 95.88 214 PHE A N 1
ATOM 1623 C CA . PHE A 1 214 ? -9.073 7.822 -1.789 1.00 95.88 214 PHE A CA 1
ATOM 1624 C C . PHE A 1 214 ? -9.857 9.066 -1.383 1.00 95.88 214 PHE A C 1
ATOM 1626 O O . PHE A 1 214 ? -10.535 9.676 -2.213 1.00 95.88 214 PHE A O 1
ATOM 1633 N N . HIS A 1 215 ? -9.677 9.490 -0.140 1.00 94.75 215 HIS A N 1
ATOM 1634 C CA . HIS A 1 215 ? -10.295 10.666 0.449 1.00 94.75 215 HIS A CA 1
ATOM 1635 C C . HIS A 1 215 ? -9.214 11.713 0.731 1.00 94.75 215 HIS A C 1
ATOM 1637 O O . HIS A 1 215 ? -8.213 11.444 1.395 1.00 94.75 215 HIS A O 1
ATOM 1643 N N . ILE A 1 216 ? -9.395 12.915 0.180 1.00 92.38 216 ILE A N 1
ATOM 1644 C CA . ILE A 1 216 ? -8.530 14.064 0.463 1.00 92.38 216 ILE A CA 1
ATOM 1645 C C . ILE A 1 216 ? -9.277 14.959 1.439 1.00 92.38 216 ILE A C 1
ATOM 1647 O O . ILE A 1 216 ? -9.994 15.873 1.028 1.00 92.38 216 ILE A O 1
ATOM 1651 N N . SER A 1 217 ? -9.147 14.657 2.721 1.00 87.25 217 SER A N 1
ATOM 1652 C CA . SER A 1 217 ? -9.832 15.378 3.785 1.00 87.25 217 SER A CA 1
ATOM 1653 C C . SER A 1 217 ? -9.175 15.108 5.137 1.00 87.25 217 SER A C 1
ATOM 1655 O O . SER A 1 217 ? -8.206 14.352 5.238 1.00 87.25 217 SER A O 1
ATOM 1657 N N . ASP A 1 218 ? -9.660 15.790 6.170 1.00 85.75 218 ASP A N 1
ATOM 1658 C CA . ASP A 1 218 ? -9.259 15.545 7.549 1.00 85.75 218 ASP A CA 1
ATOM 1659 C C . ASP A 1 218 ? -10.189 14.538 8.239 1.00 85.75 218 ASP A C 1
ATOM 1661 O O . ASP A 1 218 ? -11.230 14.130 7.716 1.00 85.75 218 ASP A O 1
ATOM 1665 N N . LEU A 1 219 ? -9.799 14.138 9.447 1.00 83.38 219 LEU A N 1
ATOM 1666 C CA . LEU A 1 219 ? -10.552 13.191 10.262 1.00 83.38 219 LEU A CA 1
ATOM 1667 C C . LEU A 1 219 ? -11.955 13.678 10.633 1.00 83.38 219 LEU A C 1
ATOM 1669 O O . LEU A 1 219 ? -12.813 12.842 10.889 1.00 83.38 219 LEU A O 1
ATOM 1673 N N . ALA A 1 220 ? -12.231 14.986 10.635 1.00 78.31 220 ALA A N 1
ATOM 1674 C CA . ALA A 1 220 ? -13.569 15.484 10.952 1.00 78.31 220 ALA A CA 1
ATOM 1675 C C . ALA A 1 220 ? -14.604 15.073 9.890 1.00 78.31 220 ALA A C 1
ATOM 1677 O O . ALA A 1 220 ? -15.803 15.114 10.146 1.00 78.31 220 ALA A O 1
ATOM 1678 N N . THR A 1 221 ? -14.145 14.638 8.714 1.00 77.88 221 THR A N 1
ATOM 1679 C CA . THR A 1 221 ? -14.995 14.137 7.627 1.00 77.88 221 THR A CA 1
ATOM 1680 C C . THR A 1 221 ? -15.200 12.621 7.642 1.00 77.88 221 THR A C 1
ATOM 1682 O O . THR A 1 221 ? -15.803 12.097 6.710 1.00 77.88 221 THR A O 1
ATOM 1685 N N . LEU A 1 222 ? -14.728 11.902 8.669 1.00 78.88 222 LEU A N 1
ATOM 1686 C CA . LEU A 1 222 ? -14.841 10.440 8.718 1.00 78.88 222 LEU A CA 1
ATOM 1687 C C . LEU A 1 222 ? -16.300 9.964 8.653 1.00 78.88 222 LEU A C 1
ATOM 1689 O O . LEU A 1 222 ? -16.597 9.016 7.935 1.00 78.88 222 LEU A O 1
ATOM 1693 N N . ASP A 1 223 ? -17.213 10.681 9.314 1.00 76.81 223 ASP A N 1
ATOM 1694 C CA . ASP A 1 223 ? -18.656 10.397 9.281 1.00 76.81 223 ASP A CA 1
ATOM 1695 C C . ASP A 1 223 ? -19.277 10.585 7.877 1.00 76.81 223 ASP A C 1
ATOM 1697 O O . ASP A 1 223 ? -20.394 10.136 7.627 1.00 76.81 223 ASP A O 1
ATOM 1701 N N . ALA A 1 224 ? -18.565 11.245 6.954 1.00 74.94 224 ALA A N 1
ATOM 1702 C CA . ALA A 1 224 ? -18.977 11.439 5.564 1.00 74.94 224 ALA A CA 1
ATOM 1703 C C . ALA A 1 224 ? -18.418 10.372 4.605 1.00 74.94 224 ALA A C 1
ATOM 1705 O O . ALA A 1 224 ? -18.723 10.416 3.410 1.00 74.94 224 ALA A O 1
ATOM 1706 N N . ILE A 1 225 ? -17.598 9.430 5.090 1.00 78.44 225 ILE A N 1
ATOM 1707 C CA . ILE A 1 225 ? -17.191 8.271 4.291 1.00 78.44 225 ILE A CA 1
ATOM 1708 C C . ILE A 1 225 ? -18.428 7.384 4.085 1.00 78.44 225 ILE A C 1
ATOM 1710 O O . ILE A 1 225 ? -19.059 6.986 5.065 1.00 78.44 225 ILE A O 1
ATOM 1714 N N . PRO A 1 226 ? -18.808 7.086 2.830 1.00 75.69 226 PRO A N 1
ATOM 1715 C CA . PRO A 1 226 ? -19.971 6.260 2.556 1.00 75.69 226 PRO A CA 1
ATOM 1716 C C . PRO A 1 226 ? -19.676 4.802 2.920 1.00 75.69 226 PRO A C 1
ATOM 1718 O O . PRO A 1 226 ? -18.753 4.203 2.370 1.00 75.69 226 PRO A O 1
ATOM 1721 N N . GLU A 1 227 ? -20.493 4.234 3.805 1.00 76.69 227 GLU A N 1
ATOM 1722 C CA . GLU A 1 227 ? -20.540 2.787 4.033 1.00 76.69 227 GLU A CA 1
ATOM 1723 C C . GLU A 1 227 ? -20.962 2.073 2.751 1.00 76.69 227 GLU A C 1
ATOM 1725 O O . GLU A 1 227 ? -21.862 2.510 2.018 1.00 76.69 227 GLU A O 1
ATOM 1730 N N . VAL A 1 228 ? -20.319 0.943 2.491 1.00 73.81 228 VAL A N 1
ATOM 1731 C CA . VAL A 1 228 ? -20.669 0.079 1.377 1.00 73.81 228 VAL A CA 1
ATOM 1732 C C . VAL A 1 228 ? -21.873 -0.756 1.792 1.00 73.81 228 VAL A C 1
ATOM 1734 O O . VAL A 1 228 ? -21.754 -1.768 2.471 1.00 73.81 228 VAL A O 1
ATOM 1737 N N . THR A 1 229 ? -23.061 -0.353 1.350 1.00 64.44 229 THR A N 1
ATOM 1738 C CA . THR A 1 229 ? -24.288 -1.127 1.574 1.00 64.44 229 THR A CA 1
ATOM 1739 C C . THR A 1 229 ? -24.611 -1.980 0.350 1.00 64.44 229 THR A C 1
ATOM 1741 O O . THR A 1 229 ? -24.554 -1.512 -0.786 1.00 64.44 229 THR A O 1
ATOM 1744 N N . GLN A 1 230 ? -25.006 -3.239 0.556 1.00 55.75 230 GLN A N 1
ATOM 1745 C CA . GLN A 1 230 ? -25.425 -4.144 -0.530 1.00 55.75 230 GLN A CA 1
ATOM 1746 C C . GLN A 1 230 ? -26.858 -3.863 -1.028 1.00 55.75 230 GLN A C 1
ATOM 1748 O O . GLN A 1 230 ? -27.539 -4.748 -1.545 1.00 55.75 230 GLN A O 1
ATOM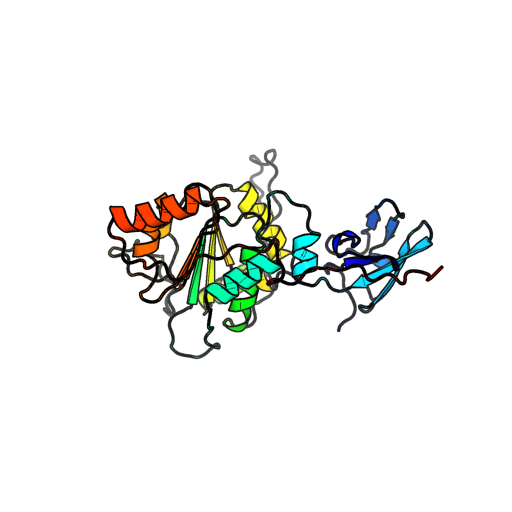 1753 N N . SER A 1 231 ? -27.342 -2.626 -0.880 1.00 48.91 231 SER A N 1
ATOM 1754 C CA . SER A 1 231 ? -28.689 -2.250 -1.303 1.00 48.91 231 SER A CA 1
ATOM 1755 C C . SER A 1 231 ? -28.778 -2.174 -2.827 1.00 48.91 231 SER A C 1
ATOM 1757 O O . SER A 1 231 ? -27.992 -1.499 -3.491 1.00 48.91 231 SER A O 1
ATOM 1759 N N . SER A 1 232 ? -29.770 -2.858 -3.398 1.00 43.28 232 SER A N 1
ATOM 1760 C CA . SER A 1 232 ? -30.005 -2.938 -4.846 1.00 43.28 232 SER A CA 1
ATOM 1761 C C . SER A 1 232 ? -30.516 -1.628 -5.469 1.00 43.28 232 SER A C 1
ATOM 1763 O O . SER A 1 232 ? -30.700 -1.560 -6.684 1.00 43.28 232 SER A O 1
ATOM 1765 N N . THR A 1 233 ? -30.759 -0.589 -4.666 1.00 39.22 233 THR A N 1
ATOM 1766 C CA . THR A 1 233 ? -31.255 0.718 -5.112 1.00 39.22 233 THR A CA 1
ATOM 1767 C C . THR A 1 233 ? -30.204 1.811 -4.894 1.00 39.22 233 THR A C 1
ATOM 1769 O O . THR A 1 233 ? -29.831 2.074 -3.750 1.00 39.22 233 THR A O 1
ATOM 1772 N N . PRO A 1 234 ? -29.755 2.507 -5.961 1.00 40.09 234 PRO A N 1
ATOM 1773 C CA . PRO A 1 234 ? -28.836 3.632 -5.848 1.00 40.09 234 PRO A CA 1
ATOM 1774 C C . PRO A 1 234 ? -29.594 4.823 -5.259 1.00 40.09 234 PRO A C 1
ATOM 1776 O O . PRO A 1 234 ? -30.187 5.624 -5.977 1.00 40.09 234 PRO A O 1
ATOM 1779 N N . SER A 1 235 ? -29.619 4.909 -3.935 1.00 43.91 235 SER A N 1
ATOM 1780 C CA . SER A 1 235 ? -30.109 6.091 -3.232 1.00 43.91 235 SER A CA 1
ATOM 1781 C C . SER A 1 235 ? -28.905 6.987 -2.933 1.00 43.91 235 SER A C 1
ATOM 1783 O O . SER A 1 235 ? -27.841 6.462 -2.593 1.00 43.91 235 SER A O 1
ATOM 1785 N N . PRO A 1 236 ? -29.009 8.319 -3.094 1.00 47.12 236 PRO A N 1
ATOM 1786 C CA . PRO A 1 236 ? -27.948 9.218 -2.656 1.00 47.12 236 PRO A CA 1
ATOM 1787 C C . PRO A 1 236 ? -27.665 8.983 -1.163 1.00 47.12 236 PRO A C 1
ATOM 1789 O O . PRO A 1 236 ? -28.609 8.717 -0.418 1.00 47.12 236 PRO A O 1
ATOM 1792 N N . PRO A 1 237 ? -26.393 9.047 -0.724 1.00 50.41 237 PRO A N 1
ATOM 1793 C CA . PRO A 1 237 ? -26.041 8.804 0.668 1.00 50.41 237 PRO A CA 1
ATOM 1794 C C . PRO A 1 237 ? -26.763 9.828 1.545 1.00 50.41 237 PRO A C 1
ATOM 1796 O O . PRO A 1 237 ? -26.460 11.022 1.495 1.00 50.41 237 PRO A O 1
ATOM 1799 N N . GLU A 1 238 ?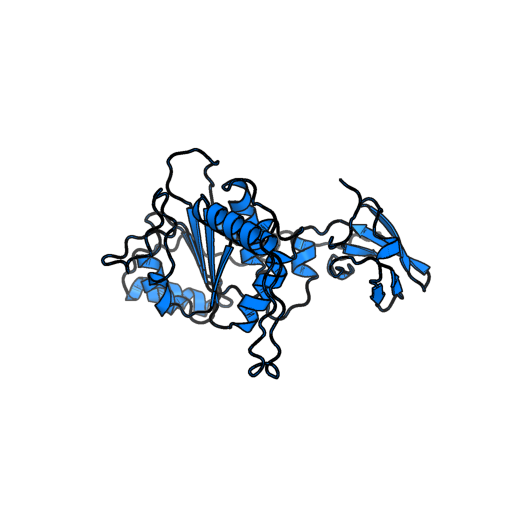 -27.757 9.377 2.309 1.00 49.25 238 GLU A N 1
ATOM 1800 C CA . GLU A 1 238 ? -28.378 10.220 3.320 1.00 49.25 238 GLU A CA 1
ATOM 1801 C C . GLU A 1 238 ? -27.378 10.414 4.470 1.00 49.25 238 GLU A C 1
ATOM 1803 O O . GLU A 1 238 ? -26.714 9.456 4.879 1.00 49.25 238 GLU A O 1
ATOM 1808 N N . PRO A 1 239 ? -27.219 11.644 4.988 1.00 50.88 239 PRO A N 1
ATOM 1809 C CA . PRO A 1 239 ? -26.367 11.884 6.143 1.00 50.88 239 PRO A CA 1
ATOM 1810 C C . PRO A 1 239 ? -26.850 11.031 7.321 1.00 50.88 239 PRO A C 1
ATOM 1812 O O . PRO A 1 239 ? -28.014 11.098 7.719 1.00 50.88 239 PRO A O 1
ATOM 1815 N N . ARG A 1 240 ? -25.943 10.213 7.865 1.00 56.94 240 ARG A N 1
ATOM 1816 C CA . ARG A 1 240 ? -26.238 9.260 8.941 1.00 56.94 240 ARG A CA 1
ATOM 1817 C C . ARG A 1 240 ? -26.764 9.996 10.176 1.00 56.94 240 ARG A C 1
ATOM 1819 O O . ARG A 1 240 ? -26.074 10.837 10.745 1.00 56.94 240 ARG A O 1
ATOM 1826 N N . THR A 1 241 ? -27.981 9.660 10.603 1.00 51.94 241 THR A N 1
ATOM 1827 C CA . THR A 1 241 ? -28.597 10.198 11.828 1.00 51.94 241 THR A CA 1
ATOM 1828 C C . THR A 1 241 ? -28.105 9.508 13.102 1.00 51.94 241 T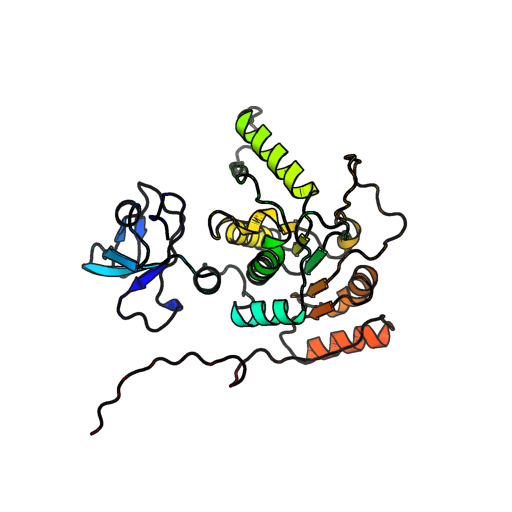HR A C 1
ATOM 1830 O O . THR A 1 241 ? -28.251 10.078 14.179 1.00 51.94 241 THR A O 1
ATOM 1833 N N . ASP A 1 242 ? -27.506 8.316 12.984 1.00 54.81 242 ASP A N 1
ATOM 1834 C CA . ASP A 1 242 ? -26.854 7.586 14.079 1.00 54.81 242 ASP A CA 1
ATOM 1835 C C . ASP A 1 242 ? -25.625 6.829 13.520 1.00 54.81 242 ASP A C 1
ATOM 1837 O O . ASP A 1 242 ? -25.780 6.034 12.588 1.00 54.81 242 ASP A O 1
ATOM 1841 N N . PRO A 1 243 ? -24.388 7.107 13.976 1.00 60.97 243 PRO A N 1
ATOM 1842 C CA . PRO A 1 243 ? -23.182 6.511 13.411 1.00 60.97 243 PRO A CA 1
ATOM 1843 C C . PRO A 1 243 ? -22.996 5.093 13.956 1.00 60.97 243 PRO A C 1
ATOM 1845 O O . PRO A 1 243 ? -22.283 4.870 14.934 1.00 60.97 243 PRO A O 1
ATOM 1848 N N . THR A 1 244 ? -23.643 4.120 13.319 1.00 73.19 244 THR A N 1
ATOM 1849 C CA . THR A 1 244 ? -23.332 2.710 13.547 1.00 73.19 244 THR A CA 1
ATOM 1850 C C . THR A 1 244 ? -21.899 2.423 13.077 1.00 73.19 244 THR A C 1
ATOM 1852 O O . THR A 1 244 ? -21.525 2.838 11.972 1.00 73.19 244 THR A O 1
ATOM 1855 N N . PRO A 1 245 ? -21.074 1.737 13.889 1.00 85.50 245 PRO A N 1
ATOM 1856 C CA . PRO A 1 245 ? -19.752 1.304 13.459 1.00 85.50 245 PRO A CA 1
ATOM 1857 C C . PRO A 1 245 ? -19.847 0.403 12.224 1.00 85.50 245 PRO A C 1
ATOM 1859 O O . PRO A 1 245 ? -20.679 -0.500 12.197 1.00 85.50 245 PRO A O 1
ATOM 1862 N N . PHE A 1 246 ? -18.993 0.644 11.233 1.00 89.56 246 PHE A N 1
ATOM 1863 C CA . PHE A 1 246 ? -18.973 -0.102 9.962 1.00 89.56 246 PHE A CA 1
ATOM 1864 C C . PHE A 1 246 ? -17.552 -0.442 9.493 1.00 89.56 246 PHE A C 1
ATOM 1866 O O . PHE A 1 246 ? -17.347 -1.302 8.643 1.00 89.56 246 PHE A O 1
ATOM 1873 N N . ILE A 1 247 ? -16.533 0.189 10.084 1.00 93.81 247 ILE A N 1
ATOM 1874 C CA . ILE A 1 247 ? -15.136 -0.114 9.781 1.00 93.81 247 ILE A CA 1
ATOM 1875 C C . ILE A 1 247 ? -14.726 -1.369 10.551 1.00 93.81 247 ILE A C 1
ATOM 1877 O O . ILE A 1 247 ? -14.780 -1.398 11.777 1.00 93.81 247 ILE A O 1
ATOM 1881 N N . ALA A 1 248 ? -14.275 -2.409 9.861 1.00 95.56 248 ALA A N 1
ATOM 1882 C CA . ALA A 1 248 ? -13.805 -3.636 10.496 1.00 95.56 248 ALA A CA 1
ATOM 1883 C C . ALA A 1 248 ? -12.439 -3.442 11.167 1.00 95.56 248 ALA A C 1
ATOM 1885 O O . ALA A 1 248 ? -12.217 -3.880 12.294 1.00 95.56 248 ALA A O 1
ATOM 1886 N N . HIS A 1 249 ? -11.516 -2.752 10.493 1.00 97.81 249 HIS A N 1
ATOM 1887 C CA . HIS A 1 249 ? -10.175 -2.494 11.016 1.00 97.81 249 HIS A CA 1
ATOM 1888 C C . HIS A 1 249 ? -9.665 -1.114 10.603 1.00 97.81 249 HIS A C 1
ATOM 1890 O O . HIS A 1 249 ? -10.027 -0.607 9.543 1.00 97.81 249 HIS A O 1
ATOM 1896 N N . ALA A 1 250 ? -8.786 -0.523 11.413 1.00 97.88 250 ALA A N 1
ATOM 1897 C CA . ALA A 1 250 ? -8.190 0.778 11.130 1.00 97.88 250 ALA A CA 1
ATOM 1898 C C . ALA A 1 250 ? -6.664 0.779 11.296 1.00 97.88 250 ALA A C 1
ATOM 1900 O O . ALA A 1 250 ? -6.121 0.166 12.217 1.00 97.88 250 ALA A O 1
ATOM 1901 N N . THR A 1 251 ? -5.969 1.527 10.441 1.00 98.38 251 THR A N 1
ATOM 1902 C CA . THR A 1 251 ? -4.537 1.820 10.564 1.00 98.38 251 THR A CA 1
ATOM 1903 C C . THR A 1 251 ? -4.298 3.322 10.593 1.00 98.38 251 THR A C 1
ATOM 1905 O O . THR A 1 251 ? -4.820 4.037 9.740 1.00 98.38 251 THR A O 1
ATOM 1908 N N . LEU A 1 252 ? -3.484 3.798 11.535 1.00 97.94 252 LEU A N 1
ATOM 1909 C CA . LEU A 1 252 ? -3.159 5.216 11.705 1.00 97.94 252 LEU A CA 1
ATOM 1910 C C . LEU A 1 252 ? -1.647 5.433 11.538 1.00 97.94 252 LEU A C 1
ATOM 1912 O O . LEU A 1 252 ? -0.873 4.955 12.367 1.00 97.94 252 LEU A O 1
ATOM 1916 N N . ASP A 1 253 ? -1.239 6.167 10.502 1.00 96.31 253 ASP A N 1
ATOM 1917 C CA . ASP A 1 253 ? 0.152 6.567 10.234 1.00 96.31 253 ASP A CA 1
ATOM 1918 C C . ASP A 1 253 ? 0.244 8.078 9.963 1.00 96.31 253 ASP A C 1
ATOM 1920 O O . ASP A 1 253 ? 0.362 8.549 8.830 1.00 96.31 253 ASP A O 1
ATOM 1924 N N . PHE A 1 254 ? 0.123 8.872 11.027 1.00 94.44 254 PHE A N 1
ATOM 1925 C CA . PHE A 1 254 ? 0.285 10.324 10.974 1.00 94.44 254 PHE A CA 1
ATOM 1926 C C . PHE A 1 254 ? 0.639 10.893 12.361 1.00 94.44 254 PHE A C 1
ATOM 1928 O O . PHE A 1 254 ? 0.376 10.256 13.387 1.00 94.44 254 PHE A O 1
ATOM 1935 N N . PRO A 1 255 ? 1.239 12.097 12.437 1.00 91.06 255 PRO A N 1
ATOM 1936 C CA . PRO A 1 255 ? 1.534 12.746 13.713 1.00 91.06 255 PRO A CA 1
ATOM 1937 C C . PRO A 1 255 ? 0.265 13.080 14.511 1.00 91.06 255 PRO A C 1
ATOM 1939 O O . PRO A 1 255 ? -0.679 13.634 13.957 1.00 91.06 255 PRO A O 1
ATOM 1942 N N . GLY A 1 256 ? 0.273 12.824 15.823 1.00 91.38 256 GLY A N 1
ATOM 1943 C CA . GLY A 1 256 ? -0.872 13.127 16.696 1.00 91.38 256 GLY A CA 1
ATOM 1944 C C . GLY A 1 256 ? -2.030 12.135 16.555 1.00 91.38 256 GLY A C 1
ATOM 1945 O O . GLY A 1 256 ? -3.193 12.509 16.697 1.00 91.38 256 GLY A O 1
ATOM 1946 N N . SER A 1 257 ? -1.727 10.875 16.230 1.00 94.25 257 SER A N 1
ATOM 1947 C CA . SER A 1 257 ? -2.714 9.803 16.062 1.00 94.25 257 SER A CA 1
ATOM 1948 C C . SER A 1 257 ? -3.534 9.511 17.323 1.00 94.25 257 SER A C 1
ATOM 1950 O O . SER A 1 257 ? -4.670 9.050 17.217 1.00 94.25 257 SER A O 1
ATOM 1952 N N . ASP A 1 258 ? -3.019 9.849 18.505 1.00 96.12 258 ASP A N 1
ATOM 1953 C CA . ASP A 1 258 ? -3.718 9.772 19.788 1.00 96.12 258 ASP A CA 1
ATOM 1954 C C . ASP A 1 258 ? -5.006 10.611 19.810 1.00 96.12 258 ASP A C 1
ATOM 1956 O O . ASP A 1 258 ? -6.034 10.157 20.320 1.00 96.12 258 ASP A O 1
ATOM 1960 N N . ALA A 1 259 ? -4.994 11.787 19.174 1.00 94.00 259 ALA A N 1
ATOM 1961 C CA . ALA A 1 259 ? -6.153 12.673 19.095 1.00 94.00 259 ALA A CA 1
ATOM 1962 C C . ALA A 1 259 ? -7.299 12.093 18.245 1.00 94.00 259 ALA A C 1
ATOM 1964 O O . ALA A 1 259 ? -8.449 12.505 18.393 1.00 94.00 259 ALA A O 1
ATOM 1965 N N . ALA A 1 260 ? -7.008 11.124 17.372 1.00 93.75 260 ALA A N 1
ATOM 1966 C CA . ALA A 1 260 ? -8.001 10.481 16.517 1.00 93.75 260 ALA A CA 1
ATOM 1967 C C . ALA A 1 260 ? -8.714 9.303 17.188 1.00 93.75 260 ALA A C 1
ATOM 1969 O O . ALA A 1 260 ? -9.818 8.940 16.780 1.00 93.75 260 ALA A O 1
ATOM 1970 N N . LEU A 1 261 ? -8.114 8.709 18.224 1.00 95.38 261 LEU A N 1
ATOM 1971 C CA . LEU A 1 261 ? -8.624 7.497 18.870 1.00 95.38 261 LEU A CA 1
ATOM 1972 C C . LEU A 1 261 ? -10.085 7.595 19.344 1.00 95.38 261 LEU A C 1
ATOM 1974 O O . LEU A 1 261 ? -10.800 6.608 19.168 1.00 95.38 261 LEU A O 1
ATOM 1978 N N . PRO A 1 262 ? -10.591 8.731 19.872 1.00 93.62 262 PRO A N 1
ATOM 1979 C CA . PRO A 1 262 ? -11.997 8.839 20.263 1.00 93.62 262 PRO A CA 1
ATOM 1980 C C . PRO A 1 262 ? -12.952 8.628 19.087 1.00 93.62 262 PRO A C 1
ATOM 1982 O O . PRO A 1 262 ? -13.915 7.870 19.197 1.00 93.62 262 PRO A O 1
ATOM 1985 N N . LEU A 1 263 ? -12.653 9.242 17.942 1.00 91.75 263 LEU A N 1
ATOM 1986 C CA . LEU A 1 263 ? -13.453 9.106 16.729 1.00 91.75 263 LEU A CA 1
ATOM 1987 C C . LEU A 1 263 ? -13.343 7.693 16.145 1.00 91.75 263 LEU A C 1
ATOM 1989 O O . LEU A 1 263 ? -14.357 7.063 15.847 1.00 91.75 263 LEU A O 1
ATOM 1993 N N . ILE A 1 264 ? -12.122 7.159 16.060 1.00 93.69 264 ILE A N 1
ATOM 1994 C CA . ILE A 1 264 ? -11.875 5.798 15.566 1.00 93.69 264 ILE A CA 1
ATOM 1995 C C . ILE A 1 264 ? -12.617 4.764 16.421 1.00 93.69 264 ILE A C 1
ATOM 1997 O O . ILE A 1 264 ? -13.254 3.868 15.876 1.00 93.69 264 ILE A O 1
ATOM 2001 N N . SER A 1 265 ? -12.632 4.931 17.748 1.00 93.56 265 SER A N 1
ATOM 2002 C CA . SER A 1 265 ? -13.301 4.003 18.672 1.00 93.56 265 SER A CA 1
ATOM 2003 C C . SER A 1 265 ? -14.822 3.931 18.502 1.00 93.56 265 SER A C 1
ATOM 2005 O O . SER A 1 265 ? -15.433 2.947 18.903 1.00 93.56 265 SER A O 1
ATOM 2007 N N . ARG A 1 266 ? -15.429 4.962 17.900 1.00 91.19 266 ARG A N 1
ATOM 2008 C CA . ARG A 1 266 ? -16.862 5.016 17.575 1.00 91.19 266 ARG A CA 1
ATOM 2009 C C . ARG A 1 266 ? -17.180 4.486 16.177 1.00 91.19 266 ARG A C 1
ATOM 2011 O O . ARG A 1 266 ? -18.335 4.205 15.895 1.00 91.19 266 ARG A O 1
ATOM 2018 N N . THR A 1 267 ? -16.174 4.385 15.313 1.00 90.94 267 THR A N 1
ATOM 2019 C CA . THR A 1 267 ? -16.341 4.043 13.890 1.00 90.94 267 THR A CA 1
ATOM 2020 C C . THR A 1 267 ? -16.003 2.577 13.619 1.00 90.94 267 THR A C 1
ATOM 2022 O O . THR A 1 267 ? -16.573 1.956 12.721 1.00 90.94 267 THR A O 1
ATOM 2025 N N . VAL A 1 268 ? -15.077 2.018 14.404 1.00 93.38 268 VAL A N 1
ATOM 2026 C CA . VAL A 1 268 ? -14.627 0.629 14.287 1.00 93.38 268 VAL A CA 1
ATOM 2027 C C . VAL A 1 268 ? -15.602 -0.320 14.986 1.00 93.38 268 VAL A C 1
ATOM 2029 O O . VAL A 1 268 ? -16.016 -0.079 16.120 1.00 93.38 268 VAL A O 1
ATOM 2032 N N . CYS A 1 269 ? -15.960 -1.409 14.307 1.00 92.94 269 CYS A N 1
ATOM 2033 C CA . CYS A 1 269 ? -16.849 -2.452 14.805 1.00 92.94 269 CYS A CA 1
ATOM 2034 C C . CYS A 1 269 ? -16.296 -3.124 16.066 1.00 92.94 269 CYS A C 1
ATOM 2036 O O . CYS A 1 269 ? -15.084 -3.213 16.277 1.00 92.94 269 CYS A O 1
ATOM 2038 N N . VAL A 1 270 ? -17.190 -3.668 16.895 1.00 91.31 270 VAL A N 1
ATOM 2039 C CA . VAL A 1 270 ? -16.787 -4.484 18.049 1.00 91.31 270 VAL A CA 1
ATOM 2040 C C . VAL A 1 270 ? -15.970 -5.685 17.563 1.00 91.31 270 VAL A C 1
ATOM 2042 O O . VAL A 1 270 ? -16.379 -6.388 16.646 1.00 91.31 270 VAL A O 1
ATOM 2045 N N . GLY A 1 271 ? -14.808 -5.914 18.180 1.00 90.38 271 GLY A N 1
ATOM 2046 C CA . GLY A 1 271 ? -13.851 -6.945 17.753 1.00 90.38 271 GLY A CA 1
ATOM 2047 C C . GLY A 1 271 ? -12.899 -6.495 16.639 1.00 90.38 271 GLY A C 1
ATOM 2048 O O . GLY A 1 271 ? -11.949 -7.211 16.325 1.00 90.38 271 GLY A O 1
ATOM 2049 N N . GLY A 1 272 ? -13.108 -5.300 16.085 1.00 95.00 272 GLY A N 1
ATOM 2050 C CA . GLY A 1 272 ? -12.204 -4.684 15.130 1.00 95.00 272 GLY A CA 1
ATOM 2051 C C . GLY A 1 272 ? -10.841 -4.349 15.731 1.00 95.00 272 GLY A C 1
ATOM 2052 O O . GLY A 1 272 ? -10.681 -4.174 16.941 1.00 95.00 272 GLY A O 1
ATOM 2053 N N . ARG A 1 273 ? -9.832 -4.249 14.862 1.00 96.88 273 ARG A N 1
ATOM 2054 C CA . ARG A 1 273 ? -8.439 -3.987 15.262 1.00 96.88 273 ARG A CA 1
ATOM 2055 C C . ARG A 1 273 ? -7.998 -2.605 14.810 1.00 96.88 273 ARG A C 1
ATOM 2057 O O . ARG A 1 273 ? -8.239 -2.226 13.667 1.00 96.88 273 ARG A O 1
ATOM 2064 N N . VAL A 1 274 ? -7.313 -1.887 15.697 1.00 97.88 274 VAL A N 1
ATOM 2065 C CA . VAL A 1 274 ? -6.706 -0.583 15.411 1.00 97.88 274 VAL A CA 1
ATOM 2066 C C . VAL A 1 274 ? -5.196 -0.704 15.565 1.00 97.88 274 VAL A C 1
ATOM 2068 O O . VAL A 1 274 ? -4.706 -1.019 16.647 1.00 97.88 274 VAL A O 1
ATOM 2071 N N . VAL A 1 275 ? -4.454 -0.448 14.490 1.00 98.06 275 VAL A N 1
ATOM 2072 C CA . VAL A 1 275 ? -2.986 -0.415 14.505 1.00 98.06 275 VAL A CA 1
ATOM 2073 C C . VAL A 1 275 ? -2.522 1.028 14.365 1.00 98.06 275 VAL A C 1
ATOM 2075 O O . VAL A 1 275 ? -2.883 1.714 13.413 1.00 98.06 275 VAL A O 1
ATOM 2078 N N . VAL A 1 276 ? -1.695 1.486 15.302 1.00 98.00 276 VAL A N 1
ATOM 2079 C CA . VAL A 1 276 ? -1.102 2.828 15.269 1.00 98.00 276 VAL A CA 1
ATOM 2080 C C . VAL A 1 276 ? 0.393 2.701 15.010 1.00 98.00 276 VAL A C 1
ATOM 2082 O O . VAL A 1 276 ? 1.102 2.035 15.764 1.00 98.00 276 VAL A O 1
ATOM 2085 N N . PHE A 1 277 ? 0.873 3.332 13.941 1.00 96.81 277 PHE A N 1
ATOM 2086 C CA . PHE A 1 277 ? 2.291 3.399 13.617 1.00 96.81 277 PHE A CA 1
ATOM 2087 C C . PHE A 1 277 ? 2.921 4.604 14.325 1.00 96.81 277 PHE A C 1
ATOM 2089 O O . PHE A 1 277 ? 2.620 5.757 14.019 1.00 96.81 277 PHE A O 1
ATOM 2096 N N . CYS A 1 278 ? 3.792 4.338 15.300 1.00 95.56 278 CYS A N 1
ATOM 2097 C CA . CYS A 1 278 ? 4.418 5.367 16.129 1.00 95.56 278 CYS A CA 1
ATOM 2098 C C . CYS A 1 278 ? 5.939 5.384 15.921 1.00 95.56 278 CYS A C 1
ATOM 2100 O O . CYS A 1 278 ? 6.591 4.385 16.229 1.00 95.56 278 CYS A O 1
ATOM 2102 N N . PRO A 1 279 ? 6.544 6.510 15.497 1.00 92.12 279 PRO A N 1
ATOM 2103 C CA . PRO A 1 279 ? 7.999 6.610 15.392 1.00 92.12 279 PRO A CA 1
ATOM 2104 C C . PRO A 1 279 ? 8.728 6.720 16.744 1.00 92.12 279 PRO A C 1
ATOM 2106 O O . PRO A 1 279 ? 9.955 6.665 16.773 1.00 92.12 279 PRO A O 1
ATOM 2109 N N . SER A 1 280 ? 8.021 6.892 17.869 1.00 93.56 280 SER A N 1
ATOM 2110 C CA . SER A 1 280 ? 8.637 7.003 19.199 1.00 93.56 280 SER A CA 1
ATOM 2111 C C . SER A 1 280 ? 7.796 6.388 20.319 1.00 93.56 280 SER A C 1
ATOM 2113 O O . SER A 1 280 ? 6.565 6.368 20.259 1.00 93.56 280 SER A O 1
ATOM 2115 N N . VAL A 1 281 ? 8.467 5.973 21.401 1.00 94.88 281 VAL A N 1
ATOM 2116 C CA . VAL A 1 281 ? 7.816 5.494 22.636 1.00 94.88 281 VAL A CA 1
ATOM 2117 C C . VAL A 1 281 ? 6.890 6.557 23.232 1.00 94.88 281 VAL A C 1
ATOM 2119 O O . VAL A 1 281 ? 5.815 6.224 23.717 1.00 94.88 281 VAL A O 1
ATOM 2122 N N . THR A 1 282 ? 7.245 7.840 23.139 1.00 96.25 282 THR A N 1
ATOM 2123 C CA . THR A 1 282 ? 6.409 8.944 23.635 1.00 96.25 282 THR A CA 1
ATOM 2124 C C . THR A 1 282 ? 5.042 8.988 22.951 1.00 96.25 282 THR A C 1
ATOM 2126 O O . THR A 1 282 ? 4.035 9.209 23.615 1.00 96.25 282 THR A O 1
ATOM 2129 N N . GLN A 1 283 ? 4.973 8.719 21.644 1.00 96.62 283 GLN A N 1
ATOM 2130 C CA . GLN A 1 283 ? 3.693 8.658 20.927 1.00 96.62 283 GLN A CA 1
ATOM 2131 C C . GLN A 1 283 ? 2.878 7.417 21.296 1.00 96.62 283 GLN A C 1
ATOM 2133 O O . GLN A 1 283 ? 1.653 7.489 21.370 1.00 96.62 283 GLN A O 1
ATOM 2138 N N . ILE A 1 284 ? 3.542 6.292 21.583 1.00 97.00 284 ILE A N 1
ATOM 2139 C CA . ILE A 1 284 ? 2.872 5.098 22.117 1.00 97.00 284 ILE A CA 1
ATOM 2140 C C . ILE A 1 284 ? 2.227 5.431 23.469 1.00 97.00 284 ILE A C 1
ATOM 2142 O O . ILE A 1 284 ? 1.054 5.128 23.678 1.00 97.00 284 ILE A O 1
ATOM 2146 N N . VAL A 1 285 ? 2.962 6.102 24.363 1.00 97.44 285 VAL A N 1
ATOM 2147 C CA . VAL A 1 285 ? 2.440 6.544 25.666 1.00 97.44 285 VAL A CA 1
ATOM 2148 C C . VAL A 1 285 ? 1.254 7.493 25.488 1.00 97.44 285 VAL A C 1
ATOM 2150 O O . VAL A 1 285 ? 0.225 7.262 26.115 1.00 97.44 285 VAL A O 1
ATOM 2153 N N . ALA A 1 286 ? 1.342 8.477 24.587 1.00 97.75 286 ALA A N 1
ATOM 2154 C CA . ALA A 1 286 ? 0.239 9.401 24.307 1.00 97.75 286 ALA A CA 1
ATOM 2155 C C . ALA A 1 286 ? -1.047 8.671 23.877 1.00 97.75 286 ALA A C 1
ATOM 2157 O O . ALA A 1 286 ? -2.128 8.978 24.376 1.00 97.75 286 ALA A O 1
ATOM 2158 N N . CYS A 1 287 ? -0.939 7.643 23.028 1.00 97.75 287 CYS A N 1
ATOM 2159 C CA . CYS A 1 287 ? -2.087 6.823 22.633 1.00 97.75 287 CYS A CA 1
ATOM 2160 C C . CYS A 1 287 ? -2.711 6.089 23.831 1.00 97.75 287 CYS A C 1
ATOM 2162 O O . CYS A 1 287 ? -3.928 6.107 24.015 1.00 97.75 287 CYS A O 1
ATOM 2164 N N . VAL A 1 288 ? -1.882 5.458 24.670 1.00 97.50 288 VAL A N 1
ATOM 2165 C CA . VAL A 1 288 ? -2.345 4.726 25.862 1.00 97.50 288 VAL A CA 1
ATOM 2166 C C . VAL A 1 288 ? -2.997 5.669 26.874 1.00 97.50 288 VAL A C 1
ATOM 2168 O O . VAL A 1 288 ? -4.044 5.350 27.444 1.00 97.50 288 VAL A O 1
ATOM 2171 N N . GLU A 1 289 ? -2.411 6.845 27.087 1.00 97.56 289 GLU A N 1
ATOM 2172 C CA . GLU A 1 289 ? -2.964 7.876 27.962 1.00 97.56 289 GLU A CA 1
ATOM 2173 C C . GLU A 1 289 ? -4.286 8.423 27.428 1.00 97.56 289 GLU A C 1
ATOM 2175 O O . GLU A 1 289 ? -5.228 8.551 28.209 1.00 97.56 289 GLU A O 1
ATOM 2180 N N . ALA A 1 290 ? -4.407 8.665 26.119 1.00 97.12 290 ALA A N 1
ATOM 2181 C CA . ALA A 1 290 ? -5.653 9.104 25.496 1.00 97.12 290 ALA A CA 1
ATOM 2182 C C . ALA A 1 290 ? -6.785 8.083 25.702 1.00 97.12 290 ALA A C 1
ATOM 2184 O O . ALA A 1 290 ? -7.877 8.461 26.136 1.00 97.12 290 ALA A O 1
ATOM 2185 N N . VAL A 1 291 ? -6.511 6.789 25.485 1.00 97.50 291 VAL A N 1
ATOM 2186 C CA . VAL A 1 291 ? -7.470 5.696 25.740 1.00 97.50 291 VAL A CA 1
ATOM 2187 C C . VAL A 1 291 ? -7.907 5.680 27.203 1.00 97.50 291 VAL A C 1
ATOM 2189 O O . VAL A 1 291 ? -9.104 5.643 27.493 1.00 97.50 291 VAL A O 1
ATOM 2192 N N . ARG A 1 292 ? -6.953 5.759 28.138 1.00 97.56 292 ARG A N 1
ATOM 2193 C CA . ARG A 1 292 ? -7.229 5.724 29.579 1.00 97.56 292 ARG A CA 1
ATOM 2194 C C . ARG A 1 292 ? -8.005 6.953 30.054 1.00 97.56 292 ARG A C 1
ATOM 2196 O O . ARG A 1 292 ? -8.973 6.808 30.799 1.00 97.56 292 ARG A O 1
ATOM 2203 N N . ALA A 1 293 ? -7.568 8.149 29.671 1.00 97.31 293 ALA A N 1
ATOM 2204 C CA . ALA A 1 293 ? -8.139 9.412 30.131 1.00 97.31 293 ALA A CA 1
ATOM 2205 C C . ALA A 1 293 ? -9.585 9.583 29.655 1.00 97.31 293 ALA A C 1
ATOM 2207 O O . ALA A 1 293 ? -10.436 10.040 30.418 1.00 97.31 293 ALA A O 1
ATOM 2208 N N . GLN A 1 294 ? -9.870 9.162 28.422 1.00 97.06 294 GLN A N 1
ATOM 2209 C CA . GLN A 1 294 ? -11.194 9.279 27.810 1.00 97.06 294 GLN A CA 1
ATOM 2210 C C . GLN A 1 294 ? -12.058 8.024 27.990 1.00 97.06 294 GLN A C 1
ATOM 2212 O O . GLN A 1 294 ? -13.207 8.013 27.558 1.00 97.06 294 GLN A O 1
ATOM 2217 N N . LYS A 1 295 ? -11.533 6.984 28.657 1.00 97.06 295 LYS A N 1
ATOM 2218 C CA . LYS A 1 295 ? -12.207 5.694 28.883 1.00 97.06 295 LYS A CA 1
ATOM 2219 C C . LYS A 1 295 ? -12.721 5.074 27.578 1.00 97.06 295 LYS A C 1
ATOM 2221 O O . LYS A 1 295 ? -13.850 4.590 27.517 1.00 97.06 295 LYS A O 1
ATOM 2226 N N . LEU A 1 296 ? -11.895 5.124 26.532 1.00 96.75 296 LEU A N 1
ATOM 2227 C CA . LEU A 1 296 ? -12.256 4.581 25.225 1.00 96.75 296 LEU A CA 1
ATOM 2228 C C . LEU A 1 296 ? -12.394 3.051 25.309 1.00 96.75 296 LEU A C 1
ATOM 2230 O O . LEU A 1 296 ? -11.634 2.421 26.050 1.00 96.75 296 LEU A O 1
ATOM 2234 N N . PRO A 1 297 ? -13.301 2.432 24.533 1.00 95.62 297 PRO A N 1
ATOM 2235 C CA . PRO A 1 297 ? -13.512 0.983 24.512 1.00 95.62 297 PRO A CA 1
ATOM 2236 C C . PRO A 1 297 ? -12.416 0.244 23.717 1.00 95.62 297 PRO A C 1
ATOM 2238 O O . PRO A 1 297 ? -12.696 -0.648 22.924 1.00 95.62 297 PRO A O 1
ATOM 2241 N N . LEU A 1 298 ? -11.155 0.633 23.906 1.00 96.06 298 LEU A N 1
ATOM 2242 C CA . LEU A 1 298 ? -9.986 0.050 23.255 1.00 96.06 298 LEU A CA 1
ATOM 2243 C C . LEU A 1 298 ? -9.113 -0.638 24.304 1.00 96.06 298 LEU A C 1
ATOM 2245 O O . LEU A 1 298 ? -8.898 -0.112 25.396 1.00 96.06 298 LEU A O 1
ATOM 2249 N N . VAL A 1 299 ? -8.574 -1.804 23.955 1.00 95.38 299 VAL A N 1
ATOM 2250 C CA . VAL A 1 299 ? -7.645 -2.560 24.801 1.00 95.38 299 VAL A CA 1
ATOM 2251 C C . VAL A 1 299 ? -6.318 -2.686 24.064 1.00 95.38 299 VAL A C 1
ATOM 2253 O O . VAL A 1 299 ? -6.281 -3.109 22.911 1.00 95.38 299 VAL A O 1
ATOM 2256 N N . LEU A 1 300 ? -5.220 -2.317 24.725 1.00 96.81 300 LEU A N 1
ATOM 2257 C CA . LEU A 1 300 ? -3.883 -2.514 24.174 1.00 96.81 300 LEU A CA 1
ATOM 2258 C C . LEU A 1 300 ? -3.526 -4.004 24.222 1.00 96.81 300 LEU A C 1
ATOM 2260 O O . LEU A 1 300 ? -3.246 -4.538 25.291 1.00 96.81 300 LEU A O 1
ATOM 2264 N N . GLU A 1 301 ? -3.514 -4.658 23.063 1.00 95.00 301 GLU A N 1
ATOM 2265 C CA . GLU A 1 301 ? -3.154 -6.075 22.950 1.00 95.00 301 GLU A CA 1
ATOM 2266 C C . GLU A 1 301 ? -1.632 -6.284 22.935 1.00 95.00 301 GLU A C 1
ATOM 2268 O O . GLU A 1 301 ? -1.101 -7.150 23.630 1.00 95.00 301 GLU A O 1
ATOM 2273 N N . ARG A 1 302 ? -0.910 -5.486 22.138 1.00 94.62 302 ARG A N 1
ATOM 2274 C CA . ARG A 1 302 ? 0.535 -5.644 21.923 1.00 94.62 302 ARG A CA 1
ATOM 2275 C C . ARG A 1 302 ? 1.196 -4.354 21.461 1.00 94.62 302 ARG A C 1
ATOM 2277 O O . ARG A 1 302 ? 0.594 -3.556 20.749 1.00 94.62 302 ARG A O 1
ATOM 2284 N N . VAL A 1 303 ? 2.472 -4.211 21.809 1.00 95.56 303 VAL A N 1
ATOM 2285 C CA . VAL A 1 303 ? 3.386 -3.202 21.261 1.00 95.56 303 VAL A CA 1
ATOM 2286 C C . VAL A 1 303 ? 4.511 -3.945 20.559 1.00 95.56 303 VAL A C 1
ATOM 2288 O O . VAL A 1 303 ? 5.114 -4.845 21.142 1.00 95.56 303 VAL A O 1
ATOM 2291 N N . VAL A 1 304 ? 4.761 -3.607 19.295 1.00 92.38 304 VAL A N 1
ATOM 2292 C CA . VAL A 1 304 ? 5.738 -4.305 18.457 1.00 92.38 304 VAL A CA 1
ATOM 2293 C C . VAL A 1 304 ? 6.745 -3.304 17.926 1.00 92.38 304 VAL A C 1
ATOM 2295 O O . VAL A 1 304 ? 6.373 -2.325 17.286 1.00 92.38 304 VAL A O 1
ATOM 2298 N N . GLU A 1 305 ? 8.019 -3.573 18.179 1.00 90.00 305 GLU A N 1
ATOM 2299 C CA . GLU A 1 305 ? 9.115 -2.855 17.545 1.00 90.00 305 GLU A CA 1
ATOM 2300 C C . GLU A 1 305 ? 9.354 -3.422 16.142 1.00 90.00 305 GLU A C 1
ATOM 2302 O O . GLU A 1 305 ? 9.502 -4.634 15.956 1.00 90.00 305 GLU A O 1
ATOM 2307 N N . LEU A 1 306 ? 9.375 -2.535 15.150 1.00 84.50 306 LEU A N 1
ATOM 2308 C CA . LEU A 1 306 ? 9.682 -2.880 13.769 1.00 84.50 306 LEU A CA 1
ATOM 2309 C C . LEU A 1 306 ? 11.195 -2.971 13.595 1.00 84.50 306 LEU A C 1
ATOM 2311 O O . LEU A 1 306 ? 11.961 -2.191 14.163 1.00 84.50 306 LEU A O 1
ATOM 2315 N N . ALA A 1 307 ? 11.635 -4.005 12.892 1.00 65.88 307 ALA A N 1
ATOM 2316 C CA . ALA A 1 307 ? 12.946 -4.566 13.142 1.00 65.88 307 ALA A CA 1
ATOM 2317 C C . ALA A 1 307 ? 14.113 -3.651 12.769 1.00 65.88 307 ALA A C 1
ATOM 2319 O O . ALA A 1 307 ? 14.369 -3.346 11.608 1.00 65.88 307 ALA A O 1
ATOM 2320 N N . SER A 1 308 ? 14.934 -3.427 13.791 1.00 50.41 308 SER A N 1
ATOM 2321 C CA . SER A 1 308 ? 16.392 -3.357 13.697 1.00 50.41 308 SER A CA 1
ATOM 2322 C C . SER A 1 308 ? 17.039 -4.638 14.278 1.00 50.41 308 SER A C 1
ATOM 2324 O O . SER A 1 308 ? 18.056 -4.556 14.961 1.00 50.41 308 SER A O 1
ATOM 2326 N N . GLY A 1 309 ? 16.450 -5.836 14.079 1.00 47.91 309 GLY A N 1
ATOM 2327 C CA . GLY A 1 309 ? 16.851 -7.064 14.799 1.00 47.91 309 GLY A CA 1
ATOM 2328 C C . GLY A 1 309 ? 16.570 -8.418 14.113 1.00 47.91 309 GLY A C 1
ATOM 2329 O O . GLY A 1 309 ? 16.034 -8.484 13.011 1.00 47.91 309 GLY A O 1
ATOM 2330 N N . MET A 1 310 ? 16.958 -9.516 14.786 1.00 42.41 310 MET A N 1
ATOM 2331 C CA . MET A 1 310 ? 17.001 -10.908 14.273 1.00 42.41 310 MET A CA 1
ATOM 2332 C C . MET A 1 310 ? 15.644 -11.517 13.857 1.00 42.41 310 MET A C 1
ATOM 2334 O O . MET A 1 310 ? 15.627 -12.542 13.181 1.00 42.41 310 MET A O 1
ATOM 2338 N N . SER A 1 311 ? 14.520 -10.922 14.256 1.00 52.00 311 SER A N 1
ATOM 2339 C CA . SER A 1 311 ? 13.171 -11.496 14.134 1.00 52.00 311 SER A CA 1
ATOM 2340 C C . SER A 1 311 ? 12.419 -11.148 12.842 1.00 52.00 311 SER A C 1
ATOM 2342 O O . SER A 1 311 ? 11.467 -11.850 12.519 1.00 52.00 311 SER A O 1
ATOM 2344 N N . ALA A 1 312 ? 12.838 -10.135 12.071 1.00 58.62 312 ALA A N 1
ATOM 2345 C CA . ALA A 1 312 ? 12.209 -9.798 10.779 1.00 58.62 312 ALA A CA 1
ATOM 2346 C C . ALA A 1 312 ? 13.022 -10.240 9.551 1.00 58.62 312 ALA A C 1
ATOM 2348 O O . ALA A 1 312 ? 12.725 -9.841 8.426 1.00 58.62 312 ALA A O 1
ATOM 2349 N N . GLY A 1 313 ? 14.043 -11.075 9.760 1.00 62.94 313 GLY A N 1
ATOM 2350 C CA . GLY A 1 313 ? 15.010 -11.424 8.725 1.00 62.94 313 GLY A CA 1
ATOM 2351 C C . GLY A 1 313 ? 15.983 -10.274 8.445 1.00 62.94 313 GLY A C 1
ATOM 2352 O O . GLY A 1 313 ? 15.626 -9.101 8.439 1.00 62.94 313 GLY A O 1
ATOM 2353 N N . ARG A 1 314 ? 17.254 -10.612 8.227 1.00 72.69 314 ARG A N 1
ATOM 2354 C CA . ARG A 1 314 ? 18.290 -9.663 7.803 1.00 72.69 314 ARG A CA 1
ATOM 2355 C C . ARG A 1 314 ? 18.728 -10.039 6.396 1.00 72.69 314 ARG A C 1
ATOM 2357 O O . ARG A 1 314 ? 18.955 -11.218 6.133 1.00 72.69 314 ARG A O 1
ATOM 2364 N N . GLU A 1 315 ? 18.857 -9.057 5.512 1.00 73.62 315 GLU A N 1
ATOM 2365 C CA . GLU A 1 315 ? 19.465 -9.273 4.199 1.00 73.62 315 GLU A CA 1
ATOM 2366 C C . GLU A 1 315 ? 20.983 -9.425 4.351 1.00 73.62 315 GLU A C 1
ATOM 2368 O O . GLU A 1 315 ? 21.635 -8.648 5.055 1.00 73.62 315 GLU A O 1
ATOM 2373 N N . TRP A 1 316 ? 21.543 -10.438 3.694 1.00 76.38 316 TRP A N 1
ATOM 2374 C CA . TRP A 1 316 ? 22.976 -10.708 3.684 1.00 76.38 316 TRP A CA 1
ATOM 2375 C C . TRP A 1 316 ? 23.467 -10.755 2.246 1.00 76.38 316 TRP A C 1
ATOM 2377 O O . TRP A 1 316 ? 22.918 -11.489 1.425 1.00 76.38 316 TRP A O 1
ATOM 2387 N N . ASP A 1 317 ? 24.538 -10.019 1.967 1.00 77.38 317 ASP A N 1
ATOM 2388 C CA . ASP A 1 317 ? 25.326 -10.238 0.761 1.00 77.38 317 ASP A CA 1
ATOM 2389 C C . ASP A 1 317 ? 26.272 -11.420 1.013 1.00 77.38 317 ASP A C 1
ATOM 2391 O O . ASP A 1 317 ? 27.112 -11.386 1.919 1.00 77.38 317 ASP A O 1
ATOM 2395 N N . VAL A 1 318 ? 26.101 -12.496 0.247 1.00 79.75 318 VAL A N 1
ATOM 2396 C CA . VAL A 1 318 ? 26.872 -13.729 0.414 1.00 79.75 318 VAL A CA 1
ATOM 2397 C C . VAL A 1 318 ? 28.042 -13.712 -0.559 1.00 79.75 318 VAL A C 1
ATOM 2399 O O . VAL A 1 318 ? 27.875 -13.889 -1.765 1.00 79.75 318 VAL A O 1
ATOM 2402 N N . ARG A 1 319 ? 29.252 -13.547 -0.018 1.00 81.50 319 ARG A N 1
ATOM 2403 C CA . ARG A 1 319 ? 30.503 -13.570 -0.785 1.00 81.50 319 ARG A CA 1
ATOM 2404 C C . ARG A 1 319 ? 31.434 -14.655 -0.261 1.00 81.50 319 ARG A C 1
ATOM 2406 O O . ARG A 1 319 ? 31.604 -14.804 0.946 1.00 81.50 319 ARG A O 1
ATOM 2413 N N . ALA A 1 320 ? 32.078 -15.381 -1.171 1.00 86.00 320 ALA A N 1
ATOM 2414 C CA . ALA A 1 320 ? 33.161 -16.285 -0.807 1.00 86.00 320 ALA A CA 1
ATOM 2415 C C . ALA A 1 320 ? 34.397 -15.470 -0.391 1.00 86.00 320 ALA A C 1
ATOM 2417 O O . ALA A 1 320 ? 34.852 -14.606 -1.143 1.00 86.00 320 ALA A O 1
ATOM 2418 N N . ALA A 1 321 ? 34.942 -15.746 0.794 1.00 86.38 321 ALA A N 1
ATOM 2419 C CA . ALA A 1 321 ? 36.198 -15.164 1.253 1.00 86.38 321 ALA A CA 1
ATOM 2420 C C . ALA A 1 321 ? 37.349 -16.151 0.987 1.00 86.38 321 ALA A C 1
ATOM 2422 O O . ALA A 1 321 ? 37.235 -17.317 1.372 1.00 86.38 321 ALA A O 1
ATOM 2423 N N . PRO A 1 322 ? 38.452 -15.731 0.340 1.00 82.88 322 PRO A N 1
ATOM 2424 C CA . PRO A 1 322 ? 39.614 -16.594 0.181 1.00 82.88 322 PRO A CA 1
ATOM 2425 C C . PRO A 1 322 ? 40.265 -16.830 1.549 1.00 82.88 322 PRO A C 1
ATOM 2427 O O . PRO A 1 322 ? 40.595 -15.874 2.253 1.00 82.88 322 PRO A O 1
ATOM 2430 N N . VAL A 1 323 ? 40.462 -18.097 1.915 1.00 84.62 323 VAL A N 1
ATOM 2431 C CA . VAL A 1 323 ? 41.270 -18.470 3.083 1.00 84.62 323 VAL A CA 1
ATOM 2432 C C . VAL A 1 323 ? 42.737 -18.269 2.699 1.00 84.62 323 VAL A C 1
ATOM 2434 O O . VAL A 1 323 ? 43.181 -18.820 1.691 1.00 84.62 323 VAL A O 1
ATOM 2437 N N . ARG A 1 324 ? 43.449 -17.421 3.445 1.00 72.19 324 ARG A N 1
ATOM 2438 C CA . ARG A 1 324 ? 44.892 -17.190 3.288 1.00 72.19 324 ARG A CA 1
ATOM 2439 C C . ARG A 1 324 ? 45.677 -18.032 4.275 1.00 72.19 324 ARG A C 1
ATOM 2441 O O . ARG A 1 324 ? 45.181 -18.173 5.414 1.00 72.19 324 ARG A O 1
#

pLDDT: mean 87.53, std 14.61, range [39.22, 98.69]

Secondary structure (DSSP, 8-state):
-PPP-TT---EEEETT--SGGG-EEPPSP-TT-EEEETTEEEEGGGTTTPPTT-EEE-TT--EEEEEPPPHHHHHHHSPPSSPPPPHHHHHHHHHHHT--PPPTT--PPPEEEEEE--TTSHHHHHHHHHHGGGSPPPPPPPPPPPPPPTT-TT-S-PPPPPHHHHHHHHHHHHHHTT-SEEEEEE-S-HHHHHHHHHHHHHGGGGTTGGGEEEE-S-GGGGGGSPP----SS----PPPSS----EEEEEE-STTGGGGHHHHHHHEEEEEEEEE--SSHHHHHHHHHHHHHHT-S-------PPPSSTTS-------PPPP-

Sequence (324 aa):
YGRIREGDIVVLRPYNATSIQDGILTKPLAADGKIDHHGGTISHSSIIGLTPRETVQSTKRAVYRVFEPTLADYITLTPRCVTPIYPGDANLIVSLLDIHVTPPGTDDDPLEILEVGTGHGSLTLNLARAIHAANEPAPPLPAERPRRSTSDRGSADAPEVDAETVAAAEAFAAWKSRRRAVIHTLDVAAAHSRAAQKIVRGFRRGLYYGHVDFHISDLATLDAIPEVTQSSTPSPPEPRTDPTPFIAHATLDFPGSDAALPLISRTVCVGGRVVVFCPSVTQIVACVEAVRAQKLPLVLERVVELASGMSAGREWDVRAAPVR